Protein AF-A0A4Z2FRY9-F1 (afdb_monomer)

Structure (mmCIF, N/CA/C/O backbone):
data_AF-A0A4Z2FRY9-F1
#
_entry.id   AF-A0A4Z2FRY9-F1
#
loop_
_atom_site.group_PDB
_atom_site.id
_atom_site.type_symbol
_atom_site.label_atom_id
_atom_site.label_alt_id
_atom_site.label_comp_id
_atom_site.label_asym_id
_atom_site.label_entity_id
_atom_site.label_seq_id
_atom_site.pdbx_PDB_ins_code
_atom_site.Cartn_x
_atom_site.Cartn_y
_atom_site.Cartn_z
_atom_site.occupancy
_atom_site.B_iso_or_equiv
_atom_site.auth_seq_id
_atom_site.auth_comp_id
_atom_site.auth_asym_id
_atom_site.auth_atom_id
_atom_site.pdbx_PDB_model_num
ATOM 1 N N . MET A 1 1 ? 47.787 37.555 10.092 1.00 41.69 1 MET A N 1
ATOM 2 C CA . MET A 1 1 ? 47.805 38.230 8.777 1.00 41.69 1 MET A CA 1
ATOM 3 C C . MET A 1 1 ? 47.481 37.217 7.686 1.00 41.69 1 MET A C 1
ATOM 5 O O . MET A 1 1 ? 48.356 36.449 7.325 1.00 41.69 1 MET A O 1
ATOM 9 N N . SER A 1 2 ? 46.254 37.198 7.167 1.00 36.03 2 SER A N 1
ATOM 10 C CA . SER A 1 2 ? 45.982 36.765 5.786 1.00 36.03 2 SER A CA 1
ATOM 11 C C . SER A 1 2 ? 44.587 37.248 5.382 1.00 36.03 2 SER A C 1
ATOM 13 O O . SER A 1 2 ? 43.575 36.922 5.997 1.00 36.03 2 SER A O 1
ATOM 15 N N . SER A 1 3 ? 44.562 38.139 4.393 1.00 37.84 3 SER A N 1
ATOM 16 C CA . SER A 1 3 ? 43.363 38.789 3.872 1.00 37.84 3 SER A CA 1
ATOM 17 C C . SER A 1 3 ? 42.760 37.916 2.776 1.00 37.84 3 SER A C 1
ATOM 19 O O 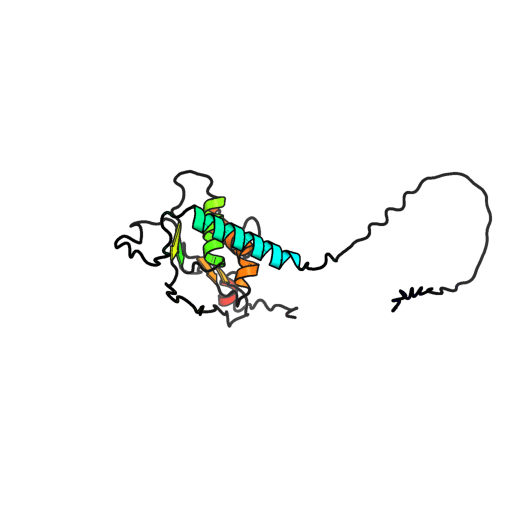. SER A 1 3 ? 43.487 37.526 1.863 1.00 37.84 3 SER A O 1
ATOM 21 N N . TRP A 1 4 ? 41.451 37.681 2.801 1.00 33.50 4 TRP A N 1
ATOM 22 C CA . TRP A 1 4 ? 40.733 37.129 1.652 1.00 33.50 4 TRP A CA 1
ATOM 23 C C . TRP A 1 4 ? 39.913 38.239 0.991 1.00 33.50 4 TRP A C 1
ATOM 25 O O . TRP A 1 4 ? 38.881 38.677 1.499 1.00 33.50 4 TRP A O 1
ATOM 35 N N . ARG A 1 5 ? 40.423 38.731 -0.144 1.00 39.09 5 ARG A N 1
ATOM 36 C CA . ARG A 1 5 ? 39.736 39.669 -1.040 1.00 39.09 5 ARG A CA 1
ATOM 37 C C . ARG A 1 5 ? 38.679 38.906 -1.841 1.00 39.09 5 ARG A C 1
ATOM 39 O O . ARG A 1 5 ? 38.996 37.927 -2.509 1.00 39.09 5 ARG A O 1
ATOM 46 N N . ARG A 1 6 ? 37.431 39.377 -1.805 1.00 35.31 6 ARG A N 1
ATOM 47 C CA . ARG A 1 6 ? 36.368 38.953 -2.728 1.00 35.31 6 ARG A CA 1
ATOM 48 C C . ARG A 1 6 ? 36.609 39.598 -4.096 1.00 35.31 6 ARG A C 1
ATOM 50 O O . ARG A 1 6 ? 36.649 40.821 -4.198 1.00 35.31 6 ARG A O 1
ATOM 57 N N . LEU A 1 7 ? 36.765 38.777 -5.132 1.00 34.50 7 LEU A N 1
ATOM 58 C CA . LEU A 1 7 ? 36.746 39.207 -6.530 1.00 34.50 7 LEU A CA 1
ATOM 59 C C . LEU A 1 7 ? 35.290 39.409 -6.966 1.00 34.50 7 LEU A C 1
ATOM 61 O O . LEU A 1 7 ? 34.498 38.470 -6.947 1.00 34.50 7 LEU A O 1
ATOM 65 N N . HIS A 1 8 ? 34.944 40.632 -7.365 1.00 32.97 8 HIS A N 1
ATOM 66 C CA . HIS A 1 8 ? 33.721 40.916 -8.110 1.00 32.97 8 HIS A CA 1
ATOM 67 C C . HIS A 1 8 ? 34.045 40.852 -9.605 1.00 32.97 8 HIS A C 1
ATOM 69 O O . HIS A 1 8 ? 34.829 41.658 -10.101 1.00 32.97 8 HIS A O 1
ATOM 75 N N . ALA A 1 9 ? 33.444 39.901 -10.319 1.00 31.22 9 ALA A N 1
ATOM 76 C CA . ALA A 1 9 ? 33.451 39.878 -11.776 1.00 31.22 9 ALA A CA 1
ATOM 77 C C . ALA A 1 9 ? 32.137 40.484 -12.284 1.00 31.22 9 ALA A C 1
ATOM 79 O O . ALA A 1 9 ? 31.062 39.925 -12.069 1.00 31.22 9 ALA A O 1
ATOM 80 N N . THR A 1 10 ? 32.223 41.633 -12.951 1.00 35.16 10 THR A N 1
ATOM 81 C CA . THR A 1 10 ? 31.089 42.261 -13.636 1.00 35.16 10 THR A CA 1
ATOM 82 C C . THR A 1 10 ? 31.176 41.912 -15.115 1.00 35.16 10 THR A C 1
ATOM 84 O O . THR A 1 10 ? 32.049 42.413 -15.821 1.00 35.16 10 THR A O 1
ATOM 87 N N . VAL A 1 11 ? 30.275 41.059 -15.602 1.00 34.31 11 VAL A N 1
ATOM 88 C CA . VAL A 1 11 ? 30.163 40.761 -17.036 1.00 34.31 11 VAL A CA 1
ATOM 89 C C . VAL A 1 11 ? 29.237 41.795 -17.674 1.00 34.31 11 VAL A C 1
ATOM 91 O O . VAL A 1 11 ? 28.036 41.817 -17.413 1.00 34.31 11 VAL A O 1
ATOM 94 N N . ARG A 1 12 ? 29.795 42.678 -18.510 1.00 32.62 12 ARG A N 1
ATOM 95 C CA . ARG A 1 12 ? 29.026 43.581 -19.380 1.00 32.62 12 ARG A CA 1
ATOM 96 C C . ARG A 1 12 ? 28.710 42.850 -20.683 1.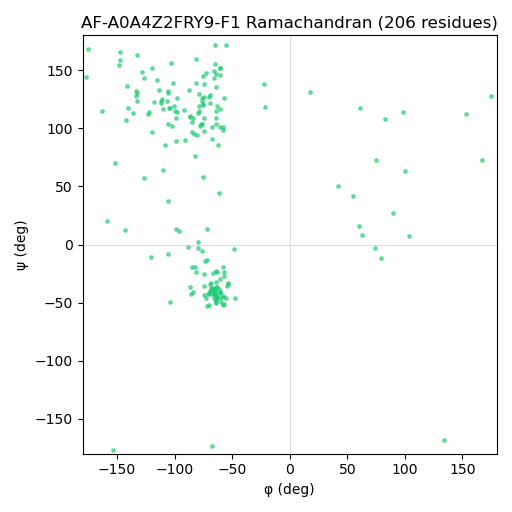00 32.62 12 ARG A C 1
ATOM 98 O O . ARG A 1 12 ? 29.600 42.632 -21.498 1.00 32.62 12 ARG A O 1
ATOM 105 N N . ALA A 1 13 ? 27.445 42.504 -20.895 1.00 35.44 13 ALA A N 1
ATOM 106 C CA . ALA A 1 13 ? 26.973 42.076 -22.205 1.00 35.44 13 ALA A CA 1
ATOM 107 C C . ALA A 1 13 ? 26.851 43.307 -23.115 1.00 35.44 13 ALA A C 1
ATOM 109 O O . ALA A 1 13 ? 25.986 44.161 -22.919 1.00 35.44 13 ALA A O 1
ATOM 110 N N . GLY A 1 14 ? 27.750 43.414 -24.094 1.00 34.44 14 GLY A N 1
ATOM 111 C CA . GLY A 1 14 ? 27.622 44.361 -25.190 1.00 34.44 14 GLY A CA 1
ATOM 112 C C . GLY A 1 14 ? 26.480 43.944 -26.112 1.00 34.44 14 GLY A C 1
ATOM 113 O O . GLY A 1 14 ? 26.446 42.818 -26.604 1.00 34.44 14 GLY A O 1
ATOM 114 N N . ARG A 1 15 ? 25.557 44.865 -26.378 1.00 32.91 15 ARG A N 1
ATOM 115 C CA . ARG A 1 15 ? 24.716 44.820 -27.570 1.00 32.91 15 ARG A CA 1
ATOM 116 C C . ARG A 1 15 ? 24.930 46.117 -28.325 1.00 32.91 15 ARG A C 1
ATOM 118 O O . ARG A 1 15 ? 24.593 47.190 -27.833 1.00 32.91 15 ARG A O 1
ATOM 125 N N . GLY A 1 16 ? 25.514 45.997 -29.513 1.00 30.78 16 GLY A N 1
ATOM 126 C CA . GLY A 1 1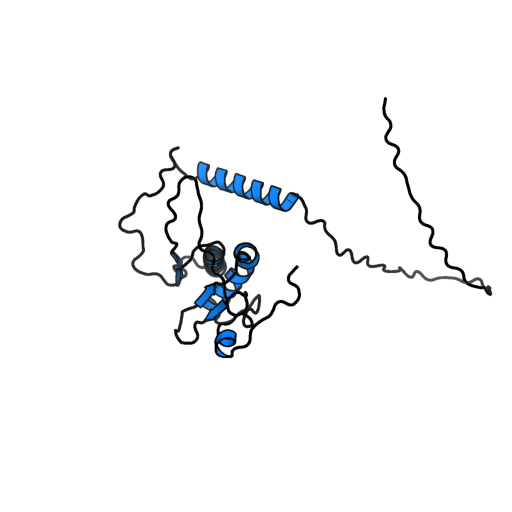6 ? 25.315 47.003 -30.538 1.00 30.78 16 GLY A CA 1
ATOM 127 C C . GLY A 1 16 ? 23.830 47.085 -30.880 1.00 30.78 16 GLY A C 1
ATOM 128 O O . GLY A 1 16 ? 23.096 46.108 -30.728 1.00 30.78 16 GLY A O 1
ATOM 129 N N . LEU A 1 17 ? 23.397 48.256 -31.326 1.00 31.88 17 LEU A N 1
ATOM 130 C CA . LEU A 1 17 ? 22.823 48.435 -32.654 1.00 31.88 17 LEU A CA 1
ATOM 131 C C . LEU A 1 17 ? 22.499 49.917 -32.865 1.00 31.88 17 LEU A C 1
ATOM 133 O O . LEU A 1 17 ? 22.147 50.652 -31.948 1.00 31.88 17 LEU A O 1
ATOM 137 N N . PHE A 1 18 ? 22.709 50.300 -34.115 1.00 29.33 18 PHE A N 1
ATOM 138 C CA . PHE A 1 18 ? 22.320 51.514 -34.810 1.00 29.33 18 PHE A CA 1
ATOM 139 C C . PHE A 1 18 ? 21.128 52.311 -34.233 1.00 29.33 18 PHE A C 1
ATOM 141 O O . PHE A 1 18 ? 20.077 51.773 -33.897 1.00 29.33 18 PHE A O 1
ATOM 148 N N . ALA A 1 19 ? 21.326 53.633 -34.233 1.00 32.03 19 ALA A N 1
ATOM 149 C CA . ALA A 1 19 ? 20.354 54.731 -34.130 1.00 32.03 19 ALA A CA 1
ATOM 150 C C . ALA A 1 19 ? 19.244 54.637 -35.228 1.00 32.03 19 ALA A C 1
ATOM 152 O O . ALA A 1 19 ? 19.460 53.871 -36.169 1.00 32.03 19 ALA A O 1
ATOM 153 N N . PRO A 1 20 ? 18.139 55.443 -35.240 1.00 39.03 20 PRO A N 1
ATOM 154 C CA . PRO A 1 20 ? 18.087 56.829 -34.744 1.00 39.03 20 PRO A CA 1
ATOM 155 C C . PRO A 1 20 ? 16.725 57.409 -34.251 1.00 39.03 20 PRO A C 1
ATOM 157 O O . PRO A 1 20 ? 15.684 56.769 -34.283 1.00 39.03 20 PRO A O 1
ATOM 160 N N . ARG A 1 21 ? 16.792 58.709 -33.895 1.00 30.45 21 ARG A N 1
ATOM 161 C CA . ARG A 1 21 ? 15.739 59.757 -33.798 1.00 30.45 21 ARG A CA 1
ATOM 162 C C . ARG A 1 21 ? 14.862 59.856 -32.529 1.00 30.45 21 ARG A C 1
ATOM 164 O O . ARG A 1 21 ? 13.915 59.116 -32.317 1.00 30.45 21 ARG A O 1
ATOM 171 N N . ARG A 1 22 ? 15.146 60.918 -31.758 1.00 30.08 22 ARG A N 1
ATOM 172 C CA . ARG A 1 22 ? 14.193 61.765 -30.998 1.00 30.08 22 ARG A CA 1
ATOM 173 C C . ARG A 1 22 ? 13.576 62.805 -31.964 1.00 30.08 22 ARG A C 1
ATOM 175 O O . ARG A 1 22 ? 14.230 63.051 -32.981 1.00 30.08 22 ARG A O 1
ATOM 182 N N . PRO A 1 23 ? 12.407 63.435 -31.702 1.00 43.44 23 PRO A N 1
ATOM 183 C CA . PRO A 1 23 ? 11.982 64.035 -30.420 1.00 43.44 23 PRO A CA 1
ATOM 184 C C . PRO A 1 23 ? 10.537 63.635 -30.019 1.00 43.44 23 PRO A C 1
ATOM 186 O O . PRO A 1 23 ? 9.842 63.003 -30.793 1.00 43.44 23 PRO A O 1
ATOM 189 N N . GLU A 1 24 ? 10.074 63.775 -28.776 1.00 31.81 24 GLU A N 1
ATOM 190 C CA . GLU A 1 24 ? 9.494 65.011 -28.230 1.00 31.81 24 GLU A CA 1
ATOM 191 C C . GLU A 1 24 ? 9.155 64.888 -26.726 1.00 31.81 24 GLU A C 1
ATOM 193 O O . GLU A 1 24 ? 9.188 63.814 -26.128 1.00 31.81 24 GLU A O 1
ATOM 198 N N . ARG A 1 25 ? 8.854 66.051 -26.135 1.00 35.91 25 ARG A N 1
ATOM 199 C CA . ARG A 1 25 ? 8.301 66.300 -24.796 1.00 35.91 25 ARG A CA 1
ATOM 200 C C . ARG A 1 25 ? 6.868 65.760 -24.679 1.00 35.91 25 ARG A C 1
ATOM 202 O O . ARG A 1 25 ? 6.114 65.870 -25.635 1.00 35.91 25 ARG A O 1
ATOM 209 N N . GLY A 1 26 ? 6.453 65.332 -23.484 1.00 29.80 26 GLY A N 1
ATOM 210 C CA . GLY A 1 26 ? 5.026 65.184 -23.164 1.00 29.80 26 GLY A CA 1
ATOM 211 C C . GLY A 1 26 ? 4.700 64.135 -22.100 1.00 29.80 26 GLY A C 1
ATOM 212 O O . GLY A 1 26 ? 4.886 62.950 -22.324 1.00 29.80 26 GLY A O 1
ATOM 213 N N . ALA A 1 27 ? 4.240 64.634 -20.954 1.00 32.19 27 ALA A N 1
ATOM 214 C CA . ALA A 1 27 ? 3.309 64.080 -19.967 1.00 32.19 27 ALA A CA 1
ATOM 215 C C . ALA A 1 27 ? 2.965 62.566 -19.919 1.00 32.19 27 ALA A C 1
ATOM 217 O O . ALA A 1 27 ? 2.469 61.979 -20.871 1.00 32.19 27 ALA A O 1
ATOM 218 N N . GLU A 1 28 ? 3.063 62.051 -18.685 1.00 37.66 28 GLU A N 1
ATOM 219 C CA . GLU A 1 28 ? 2.154 61.100 -18.019 1.00 37.66 28 GLU A CA 1
ATOM 220 C C . GLU A 1 28 ? 1.918 59.698 -18.611 1.00 37.66 28 GLU A C 1
ATOM 222 O O . GLU A 1 28 ? 1.260 59.519 -19.630 1.00 37.66 28 GLU A O 1
ATOM 227 N N . ARG A 1 29 ? 2.300 58.674 -17.831 1.00 33.47 29 ARG A N 1
ATOM 228 C CA . ARG A 1 29 ? 1.390 57.673 -17.225 1.00 33.47 29 ARG A CA 1
ATOM 229 C C . ARG A 1 29 ? 2.210 56.597 -16.517 1.00 33.47 29 ARG A C 1
ATOM 231 O O . ARG A 1 29 ? 3.114 55.998 -17.093 1.00 33.47 29 ARG A O 1
ATOM 238 N N . GLY A 1 30 ? 1.882 56.351 -15.251 1.00 44.47 30 GLY A N 1
ATOM 239 C CA . GLY A 1 30 ? 2.419 55.230 -14.490 1.00 44.47 30 GLY A CA 1
ATOM 240 C C . GLY A 1 30 ? 2.037 53.906 -15.148 1.00 44.47 30 GLY A C 1
ATOM 241 O O . GLY A 1 30 ? 0.863 53.558 -15.219 1.00 44.47 30 GLY A O 1
ATOM 242 N N . ALA A 1 31 ? 3.041 53.165 -15.604 1.00 33.56 31 ALA A N 1
ATOM 243 C CA . ALA A 1 31 ? 2.922 51.764 -15.967 1.00 33.56 31 ALA A CA 1
ATOM 244 C C . ALA A 1 31 ? 3.885 50.983 -15.069 1.00 33.56 31 ALA A C 1
ATOM 246 O O . ALA A 1 31 ? 5.092 50.933 -15.306 1.00 33.56 31 ALA A O 1
ATOM 247 N N . ALA A 1 32 ? 3.351 50.423 -13.984 1.00 38.06 32 ALA A N 1
ATOM 248 C CA . ALA A 1 32 ? 4.072 49.485 -13.140 1.00 38.06 32 ALA A CA 1
ATOM 249 C C . ALA A 1 32 ? 4.380 48.225 -13.964 1.00 38.06 32 ALA A C 1
ATOM 251 O O . ALA A 1 32 ? 3.500 47.402 -14.216 1.00 38.06 32 ALA A O 1
ATOM 252 N N . ALA A 1 33 ? 5.629 48.083 -14.403 1.00 35.16 33 ALA A N 1
ATOM 253 C CA . ALA A 1 33 ? 6.119 46.869 -15.036 1.00 35.16 33 ALA A CA 1
ATOM 254 C C . ALA A 1 33 ? 6.151 45.736 -13.997 1.00 35.16 33 ALA A C 1
ATOM 256 O O . ALA A 1 33 ? 7.058 45.648 -13.168 1.00 35.16 33 ALA A O 1
ATOM 257 N N . TRP A 1 34 ? 5.145 44.863 -14.033 1.00 35.84 34 TRP A N 1
ATOM 258 C CA . TRP A 1 34 ? 5.160 43.589 -13.321 1.00 35.84 34 TRP A CA 1
ATOM 259 C C . TRP A 1 34 ? 6.215 42.672 -13.950 1.00 35.84 34 TRP A C 1
ATOM 261 O O . TRP A 1 34 ? 5.934 41.913 -14.873 1.00 35.84 34 TRP A O 1
ATOM 271 N N . SER A 1 35 ? 7.443 42.723 -13.437 1.00 39.66 35 SER A N 1
ATOM 272 C CA . SER A 1 35 ? 8.410 41.643 -13.635 1.00 39.66 35 SER A CA 1
ATOM 273 C C . SER A 1 35 ? 8.160 40.577 -12.565 1.00 39.66 35 SER A C 1
ATOM 275 O O . SER A 1 35 ? 8.587 40.689 -11.419 1.00 39.66 35 SER A O 1
ATOM 277 N N . ARG A 1 36 ? 7.410 39.526 -12.914 1.00 39.50 36 ARG A N 1
ATOM 278 C CA . ARG A 1 36 ? 7.363 38.314 -12.089 1.00 39.50 36 ARG A CA 1
ATOM 279 C C . ARG A 1 36 ? 8.634 37.513 -12.349 1.00 39.50 36 ARG A C 1
ATOM 281 O O . ARG A 1 36 ? 8.753 36.839 -13.367 1.00 39.50 36 ARG A O 1
ATOM 288 N N . SER A 1 37 ? 9.575 37.598 -11.416 1.00 38.12 37 SER A N 1
ATOM 289 C CA . SER A 1 37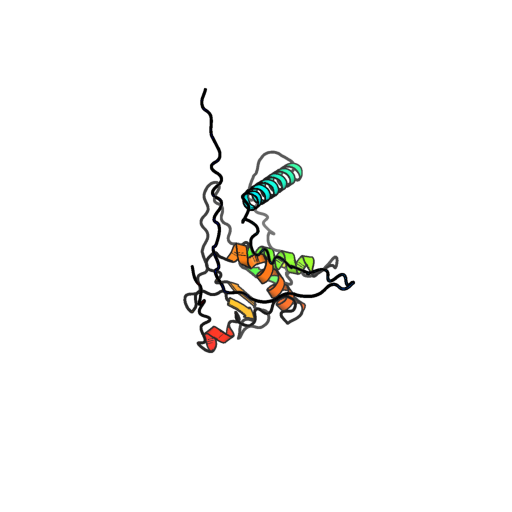 ? 10.659 36.626 -11.289 1.00 38.12 37 SER A CA 1
ATOM 290 C C . SER A 1 37 ? 10.051 35.263 -10.943 1.00 38.12 37 SER A C 1
ATOM 292 O O . SER A 1 37 ? 9.525 35.071 -9.846 1.00 38.12 37 SER A O 1
ATOM 294 N N . LEU A 1 38 ? 10.076 34.327 -11.892 1.00 34.91 38 LEU A N 1
ATOM 295 C CA . LEU A 1 38 ? 9.864 32.910 -11.613 1.00 34.91 38 LEU A CA 1
ATOM 296 C C . LEU A 1 38 ? 11.186 32.348 -11.083 1.00 34.91 38 LEU A C 1
ATOM 298 O O . LEU A 1 38 ? 12.065 31.968 -11.850 1.00 34.91 38 LEU A O 1
ATOM 302 N N . SER A 1 39 ? 11.328 32.329 -9.758 1.00 43.22 39 SER A N 1
ATOM 303 C CA . SER A 1 39 ? 12.391 31.582 -9.089 1.00 43.22 39 SER A CA 1
ATOM 304 C C . SER A 1 39 ? 11.949 30.128 -8.936 1.00 43.22 39 SER A C 1
ATOM 306 O O . SER A 1 39 ? 11.234 29.773 -8.001 1.00 43.22 39 SER A O 1
ATOM 308 N N . THR A 1 40 ? 12.345 29.274 -9.876 1.00 48.81 40 THR A N 1
ATOM 309 C CA . THR A 1 40 ? 12.343 27.820 -9.684 1.00 48.81 40 THR A CA 1
ATOM 310 C C . THR A 1 40 ? 13.705 27.428 -9.127 1.00 48.81 40 THR A C 1
ATOM 312 O O . THR A 1 40 ? 14.645 27.195 -9.883 1.00 48.81 40 THR A O 1
ATOM 315 N N . GLY A 1 41 ? 13.844 27.422 -7.803 1.00 38.19 41 GLY A N 1
ATOM 316 C CA . GLY A 1 41 ? 15.102 27.033 -7.171 1.00 38.19 41 GLY A CA 1
ATOM 317 C C . GLY A 1 41 ? 15.173 27.394 -5.698 1.00 38.19 41 GLY A C 1
ATOM 318 O O . GLY A 1 41 ? 15.897 28.305 -5.311 1.00 38.19 41 GLY A O 1
ATOM 319 N N . SER A 1 42 ? 14.438 26.674 -4.854 1.00 49.06 42 SER A N 1
ATOM 320 C CA . SER A 1 42 ? 14.818 26.578 -3.444 1.00 49.06 42 SER A CA 1
ATOM 321 C C . SER A 1 42 ? 15.961 25.562 -3.352 1.00 49.06 42 SER A C 1
ATOM 323 O O . SER A 1 42 ? 15.808 24.467 -3.897 1.00 49.06 42 SER A O 1
ATOM 325 N N . PRO A 1 43 ? 17.098 25.865 -2.701 1.00 51.06 43 PRO A N 1
ATOM 326 C CA . PRO A 1 43 ? 18.112 24.850 -2.447 1.00 51.06 43 PRO A CA 1
ATOM 327 C C . PRO A 1 43 ? 17.455 23.712 -1.663 1.00 51.06 43 PRO A C 1
ATOM 329 O O . PRO A 1 43 ? 16.849 23.979 -0.622 1.00 51.06 43 PRO A O 1
ATOM 332 N N . LEU A 1 44 ? 17.553 22.468 -2.147 1.00 55.59 44 LEU A N 1
ATOM 333 C CA . LEU A 1 44 ? 17.281 21.290 -1.324 1.00 55.59 44 LEU A CA 1
ATOM 334 C C . LEU A 1 44 ? 18.241 21.368 -0.136 1.00 55.59 44 LEU A C 1
ATOM 336 O O . LEU A 1 44 ? 19.456 21.216 -0.252 1.00 55.59 44 LEU A O 1
ATOM 340 N N . ARG A 1 45 ? 17.664 21.814 0.974 1.00 53.97 45 ARG A N 1
ATOM 341 C CA . ARG A 1 45 ? 18.341 22.378 2.133 1.00 53.97 45 ARG A CA 1
ATOM 342 C C . ARG A 1 45 ? 18.833 21.205 2.978 1.00 53.97 45 ARG A C 1
ATOM 344 O O . ARG A 1 45 ? 18.062 20.283 3.243 1.00 53.97 45 ARG A O 1
ATOM 351 N N . ASN A 1 46 ? 20.053 21.310 3.509 1.00 56.88 46 ASN A N 1
ATOM 352 C CA . ASN A 1 46 ? 20.578 20.507 4.632 1.00 56.88 46 ASN A CA 1
ATOM 353 C C . ASN A 1 46 ? 19.631 20.435 5.852 1.00 56.88 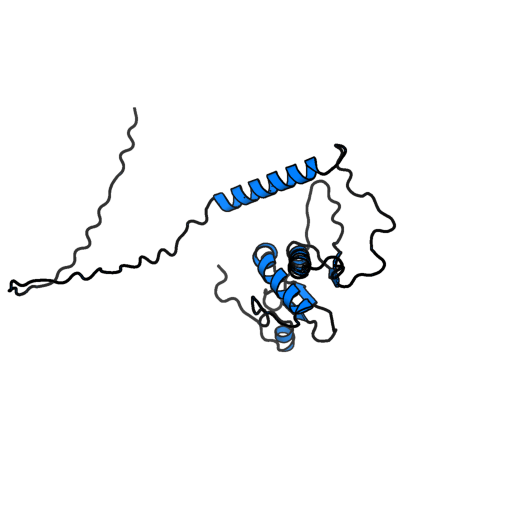46 ASN A C 1
ATOM 355 O O . ASN A 1 46 ? 19.923 19.755 6.831 1.00 56.88 46 ASN A O 1
ATOM 359 N N . ASP A 1 47 ? 18.511 21.147 5.812 1.00 67.19 47 ASP A N 1
ATOM 360 C CA . ASP A 1 47 ? 17.510 21.208 6.854 1.00 67.19 47 ASP A CA 1
ATOM 361 C C . ASP A 1 47 ? 16.496 20.073 6.780 1.00 67.19 47 ASP A C 1
ATOM 363 O O . ASP A 1 47 ? 15.897 19.789 7.801 1.00 67.19 47 ASP A O 1
ATOM 367 N N . PHE A 1 48 ? 16.324 19.387 5.642 1.00 70.56 48 PHE A N 1
ATOM 368 C CA . PHE A 1 48 ? 15.425 18.227 5.594 1.00 70.56 48 PHE A CA 1
ATOM 369 C C . PHE A 1 48 ? 15.928 17.100 6.501 1.00 70.56 48 PHE A C 1
ATOM 371 O O . PHE A 1 48 ? 15.187 16.603 7.342 1.00 70.56 48 PHE A O 1
ATOM 378 N N . PHE A 1 49 ? 17.208 16.737 6.376 1.00 70.75 49 PHE A N 1
ATOM 379 C CA . PHE A 1 49 ? 17.807 15.703 7.219 1.00 70.75 49 PHE A CA 1
ATOM 380 C C . PHE A 1 49 ? 17.893 16.141 8.681 1.00 70.75 49 PHE A C 1
ATOM 382 O O . PHE A 1 49 ? 17.582 15.346 9.556 1.00 70.75 49 PHE A O 1
ATOM 389 N N . LYS A 1 50 ? 18.208 17.413 8.957 1.00 71.25 50 LYS A N 1
ATOM 390 C CA . LYS A 1 50 ? 18.197 17.948 10.328 1.00 71.25 50 LYS A CA 1
ATOM 391 C C . LYS A 1 50 ? 16.801 17.971 10.941 1.00 71.25 50 LYS A C 1
ATOM 393 O O . LYS A 1 50 ? 16.658 17.688 12.126 1.00 71.25 50 LYS A O 1
ATOM 398 N N . ASP A 1 51 ? 15.779 18.317 10.166 1.00 75.31 51 ASP A N 1
ATOM 399 C CA . ASP A 1 51 ? 14.390 18.308 10.624 1.00 75.31 51 ASP A CA 1
ATOM 400 C C . ASP A 1 51 ? 13.922 16.872 10.862 1.00 75.31 51 ASP A C 1
ATOM 402 O O . ASP A 1 51 ? 13.363 16.581 11.913 1.00 75.31 51 ASP A O 1
ATOM 406 N N . LEU A 1 52 ? 14.263 15.937 9.971 1.00 69.19 52 LEU A N 1
ATOM 407 C CA . LEU A 1 52 ? 14.006 14.511 10.165 1.00 69.19 52 LEU A CA 1
ATOM 408 C C . LEU A 1 52 ? 14.712 13.970 11.417 1.00 69.19 52 LEU A C 1
ATOM 410 O O . LEU A 1 52 ? 14.091 13.283 12.222 1.00 69.19 52 LEU A O 1
ATOM 414 N N . GLU A 1 53 ? 15.985 14.308 11.625 1.00 75.12 53 GLU A N 1
ATOM 415 C CA . GLU A 1 53 ? 16.740 13.958 12.833 1.00 75.12 53 GLU A CA 1
ATOM 416 C C . GLU A 1 53 ? 16.099 14.556 14.087 1.00 75.12 53 GLU A C 1
ATOM 418 O O . GLU A 1 53 ? 15.971 13.874 15.103 1.00 75.12 53 GLU A O 1
ATOM 423 N N . THR A 1 54 ? 15.630 15.802 14.008 1.00 80.31 54 THR A N 1
ATOM 424 C CA . THR A 1 54 ? 14.935 16.485 15.106 1.00 80.31 54 THR A CA 1
ATOM 425 C C . THR A 1 54 ? 13.594 15.813 15.407 1.00 80.31 54 THR A C 1
ATOM 427 O O . THR A 1 54 ? 13.269 15.579 16.572 1.00 80.31 54 THR A O 1
ATOM 430 N N . GLN A 1 55 ? 12.833 15.436 14.378 1.00 74.12 55 GLN A N 1
ATOM 431 C CA . GLN A 1 55 ? 11.571 14.706 14.498 1.00 74.12 55 GLN A CA 1
ATOM 432 C C . GLN A 1 55 ? 11.787 13.302 15.076 1.00 74.12 55 GLN A C 1
ATOM 434 O O . GLN A 1 55 ? 11.048 12.891 15.972 1.00 74.12 55 GLN A O 1
ATOM 439 N N . LEU A 1 56 ? 12.828 12.590 14.636 1.00 70.44 56 LEU A N 1
ATOM 440 C CA . LEU A 1 56 ? 13.218 11.285 15.175 1.00 70.44 56 LEU A CA 1
ATOM 441 C C . LEU A 1 56 ? 13.675 11.393 16.635 1.00 70.44 56 LEU A C 1
ATOM 443 O O . LEU A 1 56 ? 13.290 10.565 17.460 1.00 70.44 56 LEU A O 1
ATOM 447 N N . ALA A 1 57 ? 14.445 12.425 16.988 1.00 74.31 57 ALA A N 1
ATOM 448 C CA . ALA A 1 57 ? 14.865 12.686 18.363 1.00 74.31 57 ALA A CA 1
ATOM 449 C C . ALA A 1 57 ? 13.669 13.015 19.271 1.00 74.31 57 ALA A C 1
ATOM 451 O O . ALA A 1 57 ? 13.554 12.477 20.373 1.00 74.31 57 ALA A O 1
ATOM 452 N N . ALA A 1 58 ? 12.737 13.842 18.793 1.00 74.62 58 ALA A N 1
ATOM 453 C CA . ALA A 1 58 ? 11.508 14.165 19.510 1.00 74.62 58 ALA A CA 1
ATOM 454 C C . ALA A 1 58 ? 10.600 12.936 19.681 1.00 74.62 58 ALA A C 1
ATOM 456 O O . ALA A 1 58 ? 9.998 12.761 20.741 1.00 74.62 58 ALA A O 1
ATOM 457 N N . MET A 1 59 ? 10.526 12.063 18.671 1.00 71.88 59 MET A N 1
ATOM 458 C CA . MET A 1 59 ? 9.791 10.800 18.745 1.00 71.88 59 MET A CA 1
ATOM 459 C C . MET A 1 59 ? 10.424 9.848 19.765 1.00 71.88 59 MET A C 1
ATOM 461 O O . MET A 1 59 ? 9.705 9.314 20.604 1.00 71.88 59 MET A O 1
ATOM 465 N N . ARG A 1 60 ? 11.757 9.693 19.755 1.00 66.88 60 ARG A N 1
ATOM 466 C CA . ARG A 1 60 ? 12.497 8.888 20.746 1.00 66.88 60 ARG A CA 1
ATOM 467 C C . ARG A 1 60 ? 12.252 9.372 22.171 1.00 66.88 60 ARG A C 1
ATOM 469 O O . ARG A 1 60 ? 11.981 8.554 23.040 1.00 66.88 60 ARG A O 1
ATOM 476 N N . LYS A 1 61 ? 12.287 10.689 22.391 1.00 73.94 61 LYS A N 1
ATOM 477 C CA . LYS A 1 61 ? 12.002 11.296 23.696 1.00 73.94 61 LYS A CA 1
ATOM 478 C C . LYS A 1 61 ? 10.555 11.055 24.138 1.00 73.94 61 LYS A C 1
ATOM 480 O O . LYS A 1 61 ? 10.309 10.640 25.260 1.00 73.94 61 LYS A O 1
ATOM 485 N N . LYS A 1 62 ? 9.580 11.238 23.244 1.00 67.69 62 LYS A N 1
ATOM 486 C CA . LYS A 1 62 ? 8.175 10.924 23.557 1.00 67.69 62 LYS A CA 1
ATOM 487 C C . LYS A 1 62 ? 7.962 9.439 23.850 1.00 67.69 62 LYS A C 1
ATOM 489 O O . LYS A 1 62 ? 7.163 9.112 24.717 1.00 67.69 62 LYS A O 1
ATOM 494 N N . ALA A 1 63 ? 8.667 8.557 23.145 1.00 59.78 63 ALA A N 1
ATOM 495 C CA . ALA A 1 63 ? 8.611 7.122 23.385 1.00 59.78 63 ALA A CA 1
ATOM 496 C C . ALA A 1 63 ? 9.243 6.739 24.733 1.00 59.78 63 ALA A C 1
ATOM 498 O O . ALA A 1 63 ? 8.697 5.881 25.417 1.00 59.78 63 ALA A O 1
ATOM 499 N N . SER A 1 64 ? 10.339 7.393 25.146 1.00 60.91 64 SER A N 1
ATOM 500 C CA . SER A 1 64 ? 10.936 7.170 26.470 1.00 60.91 64 SER A CA 1
ATOM 501 C C . SER A 1 64 ? 10.063 7.699 27.602 1.00 60.91 64 SER A C 1
ATOM 503 O O . SER A 1 64 ? 9.936 7.042 28.627 1.00 60.91 64 SER A O 1
ATOM 505 N N . ASP A 1 65 ? 9.439 8.862 27.411 1.00 61.94 65 ASP A N 1
ATOM 506 C CA . ASP A 1 65 ? 8.624 9.517 28.440 1.00 61.94 65 ASP A CA 1
ATOM 507 C C . ASP A 1 65 ? 7.265 8.816 28.638 1.00 61.94 65 ASP A C 1
ATOM 509 O O . ASP A 1 65 ? 6.665 8.907 29.708 1.00 61.94 65 ASP A O 1
ATOM 513 N N . ALA A 1 66 ? 6.767 8.110 27.616 1.00 57.56 66 ALA A N 1
ATOM 514 C CA . ALA A 1 66 ? 5.478 7.418 27.644 1.00 57.56 66 ALA A CA 1
ATOM 515 C C . ALA A 1 66 ? 5.536 5.973 28.182 1.00 57.56 66 ALA A C 1
ATOM 517 O O . ALA A 1 66 ? 4.488 5.330 28.270 1.00 57.56 66 ALA A O 1
ATOM 518 N N . LEU A 1 67 ? 6.716 5.444 28.533 1.00 50.59 67 LEU A N 1
ATOM 519 C CA . LEU A 1 67 ? 6.884 4.053 28.971 1.00 50.59 67 LEU A CA 1
ATOM 520 C C . LEU A 1 67 ? 7.418 3.972 30.415 1.00 50.59 67 LEU A C 1
ATOM 522 O O . LEU A 1 67 ? 8.491 4.505 30.700 1.00 50.59 67 LEU A O 1
ATOM 526 N N . PRO A 1 68 ? 6.717 3.298 31.347 1.00 39.12 68 PRO A N 1
ATOM 527 C CA . PRO A 1 68 ? 7.226 3.092 32.696 1.00 39.12 68 PRO A CA 1
ATOM 528 C C . PRO A 1 68 ? 8.307 1.997 32.701 1.00 39.12 68 PRO A C 1
ATOM 530 O O . PRO A 1 68 ? 8.037 0.860 32.328 1.00 39.12 68 PRO A O 1
ATOM 533 N N . GLY A 1 69 ? 9.506 2.326 33.192 1.00 42.88 69 GLY A N 1
ATOM 534 C CA . GLY A 1 69 ? 10.567 1.356 33.503 1.00 42.88 69 GLY A CA 1
ATOM 535 C C . GLY A 1 69 ? 11.632 1.208 32.411 1.00 42.88 69 GLY A C 1
ATOM 536 O O . GLY A 1 69 ? 11.375 0.733 31.311 1.00 42.88 69 GLY A O 1
ATOM 537 N N . GLY A 1 70 ? 12.859 1.621 32.738 1.00 48.62 70 GLY A N 1
ATOM 538 C CA . GLY A 1 70 ? 14.022 1.705 31.848 1.00 48.62 70 GLY A CA 1
ATOM 539 C C . GLY A 1 70 ? 14.700 0.376 31.506 1.00 48.62 7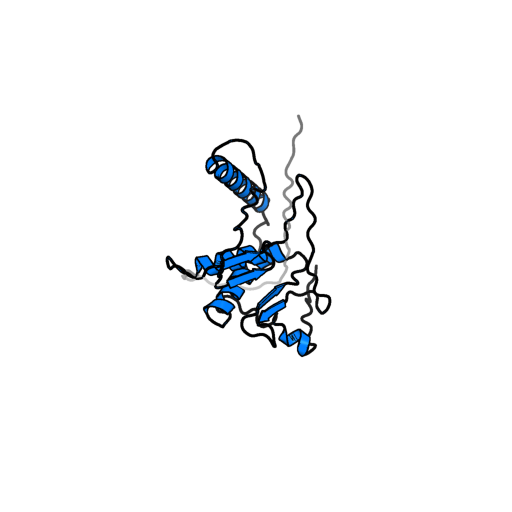0 GLY A C 1
ATOM 540 O O . GLY A 1 70 ? 15.902 0.229 31.709 1.00 48.62 70 GLY A O 1
ATOM 541 N N . SER A 1 71 ? 13.962 -0.562 30.924 1.00 43.88 71 SER A N 1
ATOM 542 C CA . SER A 1 71 ? 14.535 -1.670 30.161 1.00 43.88 71 SER A CA 1
ATOM 543 C C . SER A 1 71 ? 13.640 -1.944 28.959 1.00 43.88 71 SER A C 1
ATOM 545 O O . SER A 1 71 ? 12.533 -2.465 29.075 1.00 43.88 71 SER A O 1
ATOM 547 N N . TRP A 1 72 ? 14.111 -1.566 27.772 1.00 44.41 72 TRP A N 1
ATOM 548 C CA . TRP A 1 72 ? 13.491 -2.002 26.528 1.00 44.41 72 TRP A CA 1
ATOM 549 C C . TRP A 1 72 ? 13.569 -3.533 26.480 1.00 44.41 72 TRP A C 1
ATOM 551 O O . TRP A 1 72 ? 14.628 -4.101 26.228 1.00 44.41 72 TRP A O 1
ATOM 561 N N . THR A 1 73 ? 12.461 -4.193 26.803 1.00 40.09 73 THR A N 1
ATOM 562 C CA . THR A 1 73 ? 12.239 -5.619 26.567 1.00 40.09 73 THR A CA 1
ATOM 563 C C . THR A 1 73 ? 11.334 -5.708 25.346 1.00 40.09 73 THR A C 1
ATOM 565 O O . THR A 1 73 ? 10.140 -5.423 25.448 1.00 40.09 73 THR A O 1
ATOM 568 N N . PRO A 1 74 ? 11.866 -6.023 24.156 1.00 46.78 74 PRO A N 1
ATOM 569 C CA . PRO A 1 74 ? 11.013 -6.308 23.018 1.00 46.78 74 PRO A CA 1
ATOM 570 C C . PRO A 1 74 ? 10.440 -7.697 23.246 1.00 46.78 74 PRO A C 1
ATOM 572 O O . PRO A 1 74 ? 11.144 -8.577 23.735 1.00 46.78 74 PRO A O 1
ATOM 575 N N . LEU A 1 75 ? 9.199 -7.896 22.816 1.00 48.19 75 LEU A N 1
ATOM 576 C CA . LEU A 1 75 ? 8.488 -9.172 22.882 1.00 48.19 75 LEU A CA 1
ATOM 577 C C . LEU A 1 75 ? 8.002 -9.515 24.294 1.00 48.19 75 LEU A C 1
ATOM 579 O O . LEU A 1 75 ? 8.447 -10.459 24.940 1.00 48.19 75 LEU A O 1
ATOM 583 N N . GLN A 1 76 ? 6.972 -8.799 24.738 1.00 45.94 76 GLN A N 1
ATOM 584 C CA . GLN A 1 76 ? 5.930 -9.521 25.453 1.00 45.94 76 GLN A CA 1
ATOM 585 C C . GLN A 1 76 ? 5.155 -10.286 24.373 1.00 45.94 76 GLN A C 1
ATOM 587 O O . GLN A 1 76 ? 4.339 -9.690 23.668 1.00 45.94 76 GLN A O 1
ATOM 592 N N . GLU A 1 77 ? 5.460 -11.573 24.179 1.00 50.38 77 GLU A N 1
ATOM 593 C CA . GLU A 1 77 ? 4.569 -12.469 23.439 1.00 50.38 77 GLU A CA 1
ATOM 594 C C . GLU A 1 77 ? 3.225 -12.443 24.168 1.00 50.38 77 GLU A C 1
ATOM 596 O O . GLU A 1 77 ? 3.050 -13.053 25.223 1.00 50.38 77 GLU A O 1
ATOM 601 N N . LYS A 1 78 ? 2.284 -11.641 23.668 1.00 49.84 78 LYS A N 1
ATOM 602 C CA . LYS A 1 78 ? 0.899 -11.725 24.112 1.00 49.84 78 LYS A CA 1
ATOM 603 C C . LYS A 1 78 ? 0.296 -12.925 23.385 1.00 49.84 78 LYS A C 1
ATOM 605 O O . LYS A 1 78 ? 0.182 -12.850 22.163 1.00 49.84 78 LYS A O 1
ATOM 610 N N . PRO A 1 79 ? -0.110 -13.997 24.087 1.00 53.00 79 PRO A N 1
ATOM 611 C CA . PRO A 1 79 ? -0.708 -15.166 23.441 1.00 53.00 79 PRO A CA 1
ATOM 612 C C . PRO A 1 79 ? -1.975 -14.823 22.628 1.00 53.00 79 PRO A C 1
ATOM 614 O O . PRO A 1 79 ? -2.298 -15.539 21.686 1.00 53.00 79 PRO A O 1
ATOM 617 N N . ASP A 1 80 ? -2.602 -13.668 22.895 1.00 60.16 80 ASP A N 1
ATOM 618 C CA . ASP A 1 80 ? -3.817 -13.172 22.227 1.00 60.16 80 ASP A CA 1
ATOM 619 C C . ASP A 1 80 ? -3.537 -12.014 21.232 1.00 60.16 80 ASP A C 1
ATOM 621 O O . ASP A 1 80 ? -4.276 -11.030 21.160 1.00 60.16 80 ASP A O 1
ATOM 625 N N . LEU A 1 81 ? -2.412 -12.070 20.508 1.00 62.41 81 LEU A N 1
ATOM 626 C CA . LEU A 1 81 ? -1.833 -10.951 19.736 1.00 62.41 81 LEU A CA 1
ATOM 627 C C . LEU A 1 81 ? -2.723 -10.386 18.612 1.00 62.41 81 LEU A C 1
ATOM 629 O O . LEU A 1 81 ? -2.619 -9.199 18.293 1.00 62.41 81 LEU A O 1
ATOM 633 N N . ALA A 1 82 ? -3.589 -11.207 18.014 1.00 64.38 82 ALA A N 1
ATOM 634 C CA . ALA A 1 82 ? -4.480 -10.786 16.939 1.00 64.38 82 ALA A CA 1
ATOM 635 C C . ALA A 1 82 ? -5.941 -10.785 17.423 1.00 64.38 82 ALA A C 1
ATOM 637 O O . ALA A 1 82 ? -6.420 -11.816 17.894 1.00 64.38 82 ALA A O 1
ATOM 638 N N . PRO A 1 83 ? -6.682 -9.667 17.305 1.00 73.56 83 PRO A N 1
ATOM 639 C CA . PRO A 1 83 ? -8.108 -9.663 17.608 1.00 73.56 83 PRO A CA 1
ATOM 640 C C . PRO A 1 83 ? -8.848 -10.638 16.681 1.00 73.56 83 PRO A C 1
ATOM 642 O O . PRO A 1 83 ? -8.524 -10.745 15.500 1.00 73.56 83 PRO A O 1
ATOM 645 N N . GLU A 1 84 ? -9.895 -11.291 17.191 1.00 78.31 84 GLU A N 1
ATOM 646 C CA . GLU A 1 84 ? -10.683 -12.278 16.431 1.00 78.31 84 GLU A CA 1
ATOM 647 C C . GLU A 1 84 ? -11.282 -11.728 15.125 1.00 78.31 84 GLU A C 1
ATOM 649 O O . GLU A 1 84 ? -11.622 -12.492 14.222 1.00 78.31 84 GLU A O 1
ATOM 654 N N . ARG A 1 85 ? -11.469 -10.404 15.027 1.00 82.25 85 ARG A N 1
ATOM 655 C CA . ARG A 1 85 ? -12.059 -9.740 13.860 1.00 82.25 85 ARG A CA 1
ATOM 656 C C . ARG A 1 85 ? -11.366 -8.420 13.547 1.00 82.25 85 ARG A C 1
ATOM 658 O O . ARG A 1 85 ? -11.162 -7.588 14.436 1.00 82.25 85 ARG A O 1
ATOM 665 N N . ALA A 1 86 ? -11.116 -8.214 12.260 1.00 88.50 86 ALA A N 1
ATOM 666 C CA . ALA A 1 86 ? -10.655 -6.968 11.665 1.00 88.50 86 ALA A CA 1
ATOM 667 C C . ALA A 1 86 ? -11.572 -6.597 10.501 1.00 88.50 86 ALA A C 1
ATOM 669 O O . ALA A 1 86 ? -12.075 -7.485 9.814 1.00 88.50 86 ALA A O 1
ATOM 670 N N . ASP A 1 87 ? -11.740 -5.302 10.263 1.00 90.75 87 ASP A N 1
ATOM 671 C CA . ASP A 1 87 ? -12.462 -4.807 9.090 1.00 90.75 87 ASP A CA 1
ATOM 672 C C . ASP A 1 87 ? -11.506 -4.676 7.896 1.00 90.75 87 ASP A C 1
ATOM 674 O O . ASP A 1 87 ? -11.868 -4.972 6.760 1.00 90.75 87 ASP A O 1
ATOM 678 N N . ILE A 1 88 ? -10.255 -4.275 8.160 1.00 92.50 88 ILE A N 1
ATOM 679 C CA . ILE A 1 88 ? -9.182 -4.190 7.166 1.00 92.50 88 ILE A CA 1
ATOM 680 C C . ILE A 1 88 ? -7.919 -4.838 7.725 1.00 92.50 88 ILE A C 1
ATOM 682 O O . ILE A 1 88 ? -7.454 -4.496 8.814 1.00 92.50 88 ILE A O 1
ATOM 686 N N . VAL A 1 89 ? -7.318 -5.721 6.929 1.00 93.94 89 VAL A N 1
ATOM 687 C CA . VAL A 1 89 ? -5.995 -6.292 7.192 1.00 93.94 89 VAL A CA 1
ATOM 688 C C . VAL A 1 89 ? -5.019 -5.772 6.144 1.00 93.94 89 VAL A C 1
ATOM 690 O O . VAL A 1 89 ? -5.234 -5.929 4.945 1.00 93.94 89 VAL A O 1
ATOM 693 N N . ILE A 1 90 ? -3.938 -5.151 6.604 1.00 93.38 90 ILE A N 1
ATOM 694 C CA . ILE A 1 90 ? -2.821 -4.687 5.787 1.00 93.38 90 ILE A CA 1
ATOM 695 C C . ILE A 1 90 ? -1.676 -5.668 5.999 1.00 93.38 90 ILE A C 1
ATOM 697 O O . ILE A 1 90 ? -1.173 -5.793 7.110 1.00 93.38 90 ILE A O 1
ATOM 701 N N . VAL A 1 91 ? -1.253 -6.348 4.939 1.00 91.12 91 VAL A N 1
ATOM 702 C CA . VAL A 1 91 ? -0.095 -7.248 4.970 1.00 91.12 91 VAL A CA 1
ATOM 703 C C . VAL A 1 91 ? 1.101 -6.498 4.389 1.00 91.12 91 VAL A C 1
ATOM 705 O O . VAL A 1 91 ? 1.072 -6.123 3.220 1.00 91.12 91 VAL A O 1
ATOM 708 N N . GLY A 1 92 ? 2.123 -6.245 5.211 1.00 85.38 92 GLY A N 1
ATOM 709 C CA . GLY A 1 92 ? 3.272 -5.405 4.855 1.00 85.38 92 GLY A CA 1
ATOM 710 C C . GLY A 1 92 ? 3.198 -3.970 5.410 1.00 85.38 92 GLY A C 1
ATOM 711 O O . GLY A 1 92 ? 3.136 -3.000 4.657 1.00 85.38 92 GLY A O 1
ATOM 712 N N . GLY A 1 93 ? 3.206 -3.808 6.732 1.00 75.75 93 GLY A N 1
ATOM 713 C CA . GLY A 1 93 ? 3.576 -2.579 7.473 1.00 75.75 93 GLY A CA 1
ATOM 714 C C . GLY A 1 93 ? 5.005 -2.018 7.333 1.00 75.75 93 GLY A C 1
ATOM 715 O O . GLY A 1 93 ? 5.589 -1.553 8.313 1.00 75.75 93 GLY A O 1
ATOM 716 N N . GLY A 1 94 ? 5.544 -1.956 6.119 1.00 84.19 94 GLY A N 1
ATOM 717 C CA . GLY A 1 94 ? 6.601 -1.017 5.787 1.00 84.19 94 GLY A CA 1
ATOM 718 C C . GLY A 1 94 ? 6.045 0.407 5.831 1.00 84.19 94 GLY A C 1
ATOM 719 O O . GLY A 1 94 ? 4.880 0.652 6.160 1.00 84.19 94 GLY A O 1
ATOM 720 N N . VAL A 1 95 ? 6.854 1.381 5.422 1.00 89.19 95 VAL A N 1
ATOM 721 C CA . VAL A 1 95 ? 6.426 2.791 5.363 1.00 89.19 95 VAL A CA 1
ATOM 722 C C . VAL A 1 95 ? 5.135 2.992 4.546 1.00 89.19 95 VAL A C 1
ATOM 724 O O . VAL A 1 95 ? 4.301 3.824 4.897 1.00 89.19 95 VAL A O 1
ATOM 727 N N . VAL A 1 96 ? 4.918 2.182 3.503 1.00 92.19 96 VAL A N 1
ATOM 728 C CA . VAL A 1 96 ? 3.686 2.201 2.700 1.00 92.19 96 VAL A CA 1
ATOM 729 C C . VAL A 1 96 ? 2.489 1.667 3.489 1.00 92.19 96 VAL A C 1
ATOM 731 O O . VAL A 1 96 ? 1.481 2.367 3.577 1.00 92.19 96 VAL A O 1
ATOM 734 N N . GLY A 1 97 ? 2.586 0.479 4.096 1.00 91.62 97 GLY A N 1
ATOM 735 C CA . GLY A 1 97 ? 1.484 -0.113 4.863 1.00 91.62 97 GLY A CA 1
ATOM 736 C C . GLY A 1 97 ? 1.060 0.751 6.051 1.00 91.62 97 GLY A C 1
ATOM 737 O O . GLY A 1 97 ? -0.132 0.998 6.243 1.00 91.62 97 GLY A O 1
ATOM 738 N N . TRP A 1 98 ? 2.024 1.319 6.784 1.00 92.81 98 TRP A N 1
ATOM 739 C CA . TRP A 1 98 ? 1.737 2.292 7.845 1.00 92.81 98 TRP A CA 1
ATOM 740 C C . TRP A 1 98 ? 1.098 3.573 7.320 1.00 92.81 98 TRP A C 1
ATOM 742 O O . TRP A 1 98 ? 0.216 4.125 7.977 1.00 92.81 98 TRP A O 1
ATOM 752 N N . SER A 1 99 ? 1.496 4.046 6.137 1.00 94.50 99 SER A N 1
ATOM 753 C CA . SER A 1 99 ? 0.864 5.217 5.533 1.00 94.50 99 SER A CA 1
ATOM 754 C C . SER A 1 99 ? -0.599 4.956 5.162 1.00 94.50 99 SER A C 1
ATOM 756 O O . SER A 1 99 ? -1.451 5.804 5.424 1.00 94.50 99 SER A O 1
ATOM 758 N N . VAL A 1 100 ? -0.921 3.774 4.620 1.00 94.81 100 VAL A N 1
ATOM 759 C CA . VAL A 1 100 ? -2.314 3.366 4.362 1.00 94.81 100 VAL A CA 1
ATOM 760 C C . VAL A 1 100 ? -3.107 3.346 5.670 1.00 94.81 100 VAL A C 1
ATOM 762 O O . VAL A 1 100 ? -4.165 3.969 5.750 1.00 94.81 100 VAL A O 1
ATOM 765 N N . ALA A 1 101 ? -2.577 2.700 6.714 1.00 93.50 101 ALA A N 1
ATOM 766 C CA . ALA A 1 101 ? -3.226 2.629 8.024 1.00 93.50 101 ALA A CA 1
ATOM 767 C C . ALA A 1 101 ? -3.488 4.023 8.615 1.00 93.50 101 ALA A C 1
ATOM 769 O O . ALA A 1 101 ? -4.593 4.310 9.081 1.00 93.50 101 ALA A O 1
ATOM 770 N N . TYR A 1 102 ? -2.492 4.909 8.537 1.00 93.19 102 TYR A N 1
ATOM 771 C CA . TYR A 1 102 ? -2.611 6.298 8.966 1.00 93.19 102 TYR A CA 1
ATOM 772 C C . TYR A 1 102 ? -3.755 7.010 8.242 1.00 93.19 102 TYR A C 1
ATOM 774 O O . TYR A 1 102 ? -4.614 7.601 8.892 1.00 93.19 102 TYR A O 1
ATOM 782 N N . TRP A 1 103 ? -3.805 6.936 6.909 1.00 93.25 103 TRP A N 1
ATOM 783 C CA . TRP A 1 103 ? -4.829 7.633 6.132 1.00 93.25 103 TRP A CA 1
ATOM 784 C C . TRP A 1 103 ? -6.227 7.050 6.312 1.00 93.25 103 TRP A C 1
ATOM 786 O O . TRP A 1 103 ? -7.184 7.826 6.346 1.00 93.25 103 TRP A O 1
ATOM 796 N N . LEU A 1 104 ? -6.348 5.732 6.495 1.00 92.19 104 LEU A N 1
ATOM 797 C CA . LEU A 1 104 ? -7.609 5.088 6.863 1.00 92.19 104 LEU A CA 1
ATOM 798 C C . LEU A 1 104 ? -8.140 5.676 8.174 1.00 92.19 104 LEU A C 1
ATOM 800 O O . LEU A 1 104 ? -9.254 6.193 8.201 1.00 92.19 104 LEU A O 1
ATOM 804 N N . LYS A 1 105 ? -7.320 5.713 9.234 1.00 90.31 105 LYS A N 1
ATOM 805 C CA . LYS A 1 105 ? -7.736 6.288 10.526 1.00 90.31 105 LYS A CA 1
ATOM 806 C C . LYS A 1 105 ? -7.928 7.806 10.481 1.00 90.31 105 LYS A C 1
ATOM 808 O O . LYS A 1 105 ? -8.799 8.325 11.167 1.00 90.31 105 LYS A O 1
ATOM 813 N N . GLN A 1 106 ? -7.143 8.527 9.682 1.00 88.44 106 GLN A N 1
ATOM 814 C CA . GLN A 1 106 ? -7.246 9.982 9.544 1.00 88.44 106 GLN A CA 1
ATOM 815 C C . GLN A 1 106 ? -8.541 10.407 8.835 1.00 88.44 106 GLN A C 1
ATOM 817 O O . GLN A 1 106 ? -9.140 11.423 9.199 1.00 88.44 106 GLN A O 1
ATOM 822 N N . LYS A 1 107 ? -8.957 9.666 7.800 1.00 84.31 107 LYS A N 1
ATOM 823 C CA . LYS A 1 107 ? -10.216 9.906 7.076 1.00 84.31 107 LYS A CA 1
ATOM 824 C C . LYS A 1 107 ? -11.422 9.461 7.888 1.00 84.31 107 LYS A C 1
ATOM 826 O O . LYS A 1 107 ? -12.456 10.127 7.889 1.00 84.31 107 LYS A O 1
ATOM 831 N N . GLU A 1 108 ? -11.259 8.385 8.635 1.00 75.12 108 GLU A N 1
ATOM 832 C CA . GLU A 1 108 ? -12.274 7.839 9.506 1.00 75.12 108 GLU A CA 1
ATOM 833 C C . GLU A 1 108 ? -12.324 8.564 10.861 1.00 75.12 108 GLU A C 1
ATOM 835 O O . GLU A 1 108 ? -11.860 8.092 11.897 1.00 75.12 108 GLU A O 1
ATOM 840 N N . ARG A 1 109 ? -12.910 9.762 10.864 1.00 64.75 109 ARG A N 1
ATOM 841 C CA . ARG A 1 109 ? -13.001 10.649 12.039 1.00 64.75 109 ARG A CA 1
ATOM 842 C C . ARG A 1 109 ? -13.985 10.199 13.140 1.00 64.75 109 ARG A C 1
ATOM 844 O O . ARG A 1 109 ? -14.299 10.996 14.022 1.00 64.75 109 ARG A O 1
ATOM 851 N N . VAL A 1 110 ? -14.480 8.958 13.125 1.00 61.47 110 VAL A N 1
ATOM 852 C CA . VAL A 1 110 ? -15.519 8.471 14.057 1.00 61.47 110 VAL A CA 1
ATOM 853 C C . VAL A 1 110 ? -14.926 7.538 15.122 1.00 61.47 110 VAL A C 1
ATOM 855 O O . VAL A 1 110 ? -14.219 6.577 14.814 1.00 61.47 110 VAL A O 1
ATOM 858 N N . ARG A 1 111 ? -15.243 7.791 16.402 1.00 50.72 111 ARG A N 1
ATOM 859 C CA . ARG A 1 111 ? -14.945 6.866 17.513 1.00 50.72 111 ARG A CA 1
ATOM 860 C C . ARG A 1 111 ? -15.737 5.567 17.310 1.00 50.72 111 ARG A C 1
ATOM 862 O O . ARG A 1 111 ? -16.960 5.595 17.368 1.00 50.72 111 ARG A O 1
ATOM 869 N N . GLY A 1 112 ? -15.032 4.456 17.087 1.00 61.72 112 GLY A N 1
ATOM 870 C CA . GLY A 1 112 ? -15.620 3.145 16.768 1.00 61.72 112 GLY A CA 1
ATOM 871 C C . GLY A 1 112 ? -15.526 2.733 15.293 1.00 61.72 112 GLY A C 1
ATOM 872 O O . GLY A 1 112 ? -16.105 1.717 14.929 1.00 61.72 112 GLY A O 1
ATOM 873 N N . GLY A 1 113 ? -14.814 3.501 14.460 1.00 73.19 113 GLY A N 1
ATOM 874 C CA . GLY A 1 113 ? -14.570 3.161 13.056 1.00 73.19 113 GLY A CA 1
ATOM 875 C C . GLY A 1 113 ? -13.719 1.900 12.824 1.00 73.19 113 GLY A C 1
ATOM 876 O O . GLY A 1 113 ? -13.134 1.355 13.762 1.00 73.19 113 GLY A O 1
ATOM 877 N N . VAL A 1 114 ? -13.645 1.489 11.559 1.00 82.94 114 VAL A N 1
ATOM 878 C CA . VAL A 1 114 ? -12.857 0.428 10.923 1.00 82.94 114 VAL A CA 1
ATOM 879 C C . VAL A 1 114 ? -11.629 0.045 11.743 1.00 82.94 114 VAL A C 1
ATOM 881 O O . VAL A 1 114 ? -10.693 0.823 12.001 1.00 82.94 114 VAL A O 1
ATOM 884 N N . LYS A 1 115 ? -11.643 -1.220 12.149 1.00 88.00 115 LYS A N 1
ATOM 885 C CA . LYS A 1 115 ? -10.545 -1.916 12.801 1.00 88.00 115 LYS A CA 1
ATOM 886 C C . LYS A 1 115 ? -9.523 -2.293 11.739 1.00 88.00 115 LYS A C 1
ATOM 888 O O . LYS A 1 115 ? -9.727 -3.232 10.970 1.00 88.00 115 LYS A O 1
ATOM 893 N N . VAL A 1 116 ? -8.431 -1.537 11.714 1.00 89.19 116 VAL A N 1
ATOM 894 C CA . VAL A 1 116 ? -7.294 -1.764 10.822 1.00 89.19 116 VAL A CA 1
ATOM 895 C C . VAL A 1 116 ? -6.213 -2.518 11.584 1.00 89.19 116 VAL A C 1
ATOM 897 O O . VAL A 1 116 ? -5.776 -2.065 12.641 1.00 89.19 116 VAL A O 1
ATOM 900 N N . ILE A 1 117 ? -5.765 -3.642 11.034 1.00 90.88 117 ILE A N 1
ATOM 901 C CA . ILE A 1 117 ? -4.606 -4.387 11.530 1.00 90.88 117 ILE A CA 1
ATOM 902 C C . ILE A 1 117 ? -3.509 -4.309 10.489 1.00 90.88 117 ILE A C 1
ATOM 904 O O . ILE A 1 117 ? -3.751 -4.551 9.310 1.00 90.88 117 ILE A O 1
ATOM 908 N N . VAL A 1 118 ? -2.299 -4.008 10.942 1.00 90.12 118 VAL A N 1
ATOM 909 C CA . VAL A 1 118 ? -1.095 -4.092 10.125 1.00 90.12 118 VAL A CA 1
ATOM 910 C C . VAL A 1 118 ? -0.325 -5.327 10.564 1.00 90.12 118 VAL A C 1
ATOM 912 O O . VAL A 1 118 ? 0.090 -5.425 11.716 1.00 90.12 118 VAL A O 1
ATOM 915 N N . VAL A 1 119 ? -0.172 -6.274 9.650 1.00 89.19 119 VAL A N 1
ATOM 916 C CA . VAL A 1 119 ? 0.605 -7.493 9.838 1.00 89.19 119 VAL A CA 1
ATOM 917 C C . VAL A 1 119 ? 1.947 -7.283 9.164 1.00 89.19 119 VAL A C 1
ATOM 919 O O . VAL A 1 119 ? 2.023 -7.054 7.955 1.00 89.19 119 VAL A O 1
ATOM 922 N N . GLU A 1 120 ? 3.002 -7.357 9.959 1.00 81.38 120 GLU A N 1
ATOM 923 C CA . GLU A 1 120 ? 4.376 -7.330 9.483 1.00 81.38 120 GLU A CA 1
ATOM 924 C C . GLU A 1 120 ? 5.108 -8.598 9.859 1.00 81.38 120 GLU A C 1
ATOM 926 O O . GLU A 1 120 ? 4.799 -9.233 10.869 1.00 81.38 120 GLU A O 1
ATOM 931 N N . LYS A 1 121 ? 6.095 -8.954 9.038 1.00 76.75 121 LYS A N 1
ATOM 932 C CA . LYS A 1 121 ? 7.003 -10.030 9.404 1.00 76.75 121 LYS A CA 1
ATOM 933 C C . LYS A 1 121 ? 7.858 -9.540 10.566 1.00 76.75 121 LYS A C 1
ATOM 935 O O . LYS A 1 121 ? 8.477 -8.483 10.472 1.00 76.75 121 LYS A O 1
ATOM 940 N N . ASP A 1 122 ? 7.915 -10.326 11.634 1.00 67.25 122 ASP A N 1
ATOM 941 C CA . ASP A 1 122 ? 8.796 -10.015 12.749 1.00 67.25 122 ASP A CA 1
ATOM 942 C C . ASP A 1 122 ? 10.260 -10.052 12.282 1.00 67.25 122 ASP A C 1
ATOM 944 O O . ASP A 1 122 ? 10.754 -11.064 11.770 1.00 67.25 122 ASP A O 1
ATOM 948 N N . LEU A 1 123 ? 10.933 -8.911 12.402 1.00 60.44 123 LEU A N 1
ATOM 949 C CA . LEU A 1 123 ? 12.355 -8.751 12.132 1.00 60.44 123 LEU A CA 1
ATOM 950 C C . LEU A 1 123 ? 13.045 -8.510 13.474 1.00 60.44 123 LEU A C 1
ATOM 952 O O . LEU A 1 123 ? 13.591 -7.436 13.723 1.00 60.44 123 LEU A O 1
ATOM 956 N N . THR A 1 124 ? 13.004 -9.507 14.359 1.00 53.53 124 THR A N 1
ATOM 957 C CA . THR A 1 124 ? 13.796 -9.540 15.592 1.00 53.53 124 THR A CA 1
ATOM 958 C C . THR A 1 124 ? 15.277 -9.548 15.254 1.00 53.53 124 THR A C 1
ATOM 960 O O . THR A 1 124 ? 15.911 -10.598 15.149 1.00 53.53 124 THR A O 1
ATOM 963 N N . VAL A 1 125 ? 15.844 -8.363 15.066 1.00 52.31 125 VAL A N 1
ATOM 964 C CA . VAL A 1 125 ? 17.282 -8.176 14.965 1.00 52.31 125 VAL A CA 1
ATOM 965 C C . VAL A 1 125 ? 17.656 -6.961 15.806 1.00 52.31 125 VAL A C 1
ATOM 967 O O . VAL A 1 125 ? 17.281 -5.828 15.527 1.00 52.31 125 VAL A O 1
ATOM 970 N N . THR A 1 126 ? 18.397 -7.215 16.878 1.00 56.03 126 THR A N 1
ATOM 971 C CA . THR A 1 126 ? 18.746 -6.239 17.918 1.00 56.03 126 THR A CA 1
ATOM 972 C C . THR A 1 126 ? 19.805 -5.219 17.474 1.00 56.03 126 THR A C 1
ATOM 974 O O . THR A 1 126 ? 19.983 -4.208 18.150 1.00 56.03 126 THR A O 1
ATOM 977 N N . SER A 1 127 ? 20.511 -5.446 16.356 1.00 53.97 127 SER A N 1
ATOM 978 C CA . SER A 1 127 ? 21.568 -4.537 15.859 1.00 53.97 127 SER A CA 1
ATOM 979 C C . SER A 1 127 ? 21.926 -4.652 14.362 1.00 53.97 127 SER A C 1
ATOM 981 O O . SER A 1 127 ? 22.981 -4.187 13.937 1.00 53.97 127 SER A O 1
ATOM 983 N N . ALA A 1 128 ? 21.052 -5.208 13.527 1.00 57.06 128 ALA A N 1
ATOM 984 C CA . ALA A 1 128 ? 21.173 -5.178 12.068 1.00 57.06 128 ALA A CA 1
ATOM 985 C C . ALA A 1 128 ? 19.769 -5.134 11.454 1.00 57.06 128 ALA A C 1
ATOM 987 O O . ALA A 1 128 ? 18.797 -5.481 12.111 1.00 57.06 128 ALA A O 1
ATOM 988 N N . TRP A 1 129 ? 19.635 -4.682 10.212 1.00 60.31 129 TRP A N 1
ATOM 989 C CA . TRP A 1 129 ? 18.349 -4.677 9.520 1.00 60.31 129 TRP A CA 1
ATOM 990 C C . TRP A 1 129 ? 18.544 -5.244 8.120 1.00 60.31 129 TRP A C 1
ATOM 992 O O . TRP A 1 129 ? 19.478 -4.879 7.409 1.00 60.31 129 TRP A O 1
ATOM 1002 N N . ALA A 1 130 ? 17.668 -6.164 7.742 1.00 60.75 130 ALA A N 1
ATOM 1003 C CA . ALA A 1 130 ? 17.549 -6.666 6.386 1.00 60.75 130 ALA A CA 1
ATOM 1004 C C . ALA A 1 130 ? 16.062 -6.638 6.041 1.00 60.75 130 ALA A C 1
ATOM 1006 O O . ALA A 1 130 ? 15.242 -7.196 6.768 1.00 60.75 130 ALA A O 1
ATOM 1007 N N . GLY A 1 131 ? 15.718 -5.942 4.964 1.00 66.88 131 GLY A N 1
ATOM 1008 C CA . GLY A 1 131 ? 14.360 -5.875 4.443 1.00 66.88 131 GLY A CA 1
ATOM 1009 C C . GLY A 1 131 ? 14.307 -6.520 3.069 1.00 66.88 131 GLY A C 1
ATOM 1010 O O . GLY A 1 131 ? 15.230 -6.354 2.270 1.00 66.88 131 GLY A O 1
ATOM 1011 N N . TYR A 1 132 ? 13.228 -7.245 2.785 1.00 70.75 132 TYR A N 1
ATOM 1012 C CA . TYR A 1 132 ? 12.944 -7.642 1.413 1.00 70.75 132 TYR A CA 1
ATOM 1013 C C . TYR A 1 132 ? 12.442 -6.437 0.637 1.00 70.75 132 TYR A C 1
ATOM 1015 O O . TYR A 1 132 ? 11.652 -5.635 1.131 1.00 70.75 132 TYR A O 1
ATOM 1023 N N . TYR A 1 133 ? 12.927 -6.332 -0.587 1.00 74.88 133 TYR A N 1
ATOM 1024 C CA . TYR A 1 133 ? 12.584 -5.258 -1.487 1.00 74.88 133 TYR A CA 1
ATOM 1025 C C . TYR A 1 133 ? 11.651 -5.789 -2.557 1.00 74.88 133 TYR A C 1
ATOM 1027 O O . TYR A 1 133 ? 11.984 -6.746 -3.259 1.00 74.88 133 TYR A O 1
ATOM 1035 N N . ASP A 1 134 ? 10.479 -5.183 -2.678 1.00 79.50 134 ASP A N 1
ATOM 1036 C CA . ASP A 1 134 ? 9.528 -5.550 -3.706 1.00 79.50 134 ASP A CA 1
ATOM 1037 C C . ASP A 1 134 ? 9.860 -4.819 -5.013 1.00 79.50 134 ASP A C 1
ATOM 1039 O O . ASP A 1 134 ? 9.706 -3.604 -5.166 1.00 79.50 134 ASP A O 1
ATOM 1043 N N . TYR A 1 135 ? 10.357 -5.592 -5.976 1.00 86.31 135 TYR A N 1
ATOM 1044 C CA . TYR A 1 135 ? 10.734 -5.108 -7.295 1.00 86.31 135 TYR A CA 1
ATOM 1045 C C . TYR A 1 135 ? 9.793 -5.666 -8.357 1.00 86.31 135 TYR A C 1
ATOM 1047 O O . TYR A 1 135 ? 9.683 -6.880 -8.531 1.00 86.31 135 TYR A O 1
ATOM 1055 N N . ASN A 1 136 ? 9.130 -4.778 -9.093 1.00 90.06 136 ASN A N 1
ATOM 1056 C CA . ASN A 1 136 ? 8.311 -5.167 -10.229 1.00 90.06 136 ASN A CA 1
ATOM 1057 C C . ASN A 1 136 ? 9.183 -5.306 -11.488 1.00 90.06 136 ASN A C 1
ATOM 1059 O O . ASN A 1 136 ? 9.565 -4.313 -12.101 1.00 90.06 136 ASN A O 1
ATOM 1063 N N . THR A 1 137 ? 9.458 -6.538 -11.913 1.00 90.00 137 THR A N 1
ATOM 1064 C CA . THR A 1 137 ? 10.293 -6.820 -13.094 1.00 90.00 137 THR A CA 1
ATOM 1065 C C . THR A 1 137 ? 9.627 -6.489 -14.432 1.00 90.00 137 THR A C 1
ATOM 1067 O O . THR A 1 137 ? 10.318 -6.459 -15.446 1.0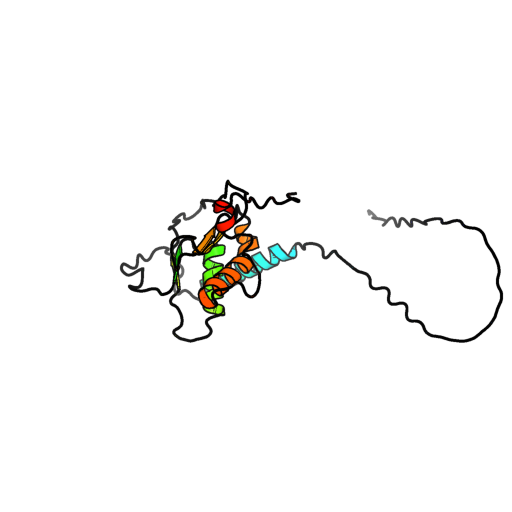0 90.00 137 THR A O 1
ATOM 1070 N N . PHE A 1 138 ? 8.312 -6.238 -14.465 1.00 91.06 138 PHE A N 1
ATOM 1071 C CA . PHE A 1 138 ? 7.588 -5.952 -15.706 1.00 91.06 138 PHE A CA 1
ATOM 1072 C C . PHE A 1 138 ? 7.919 -4.566 -16.268 1.00 91.06 138 PHE A C 1
ATOM 1074 O O . PHE A 1 138 ? 8.277 -4.434 -17.436 1.00 91.06 138 PHE A O 1
ATOM 1081 N N . ASP A 1 139 ? 7.790 -3.529 -15.441 1.00 91.06 139 ASP A N 1
ATOM 1082 C CA . ASP A 1 139 ? 8.014 -2.139 -15.849 1.00 91.06 139 ASP A CA 1
ATOM 1083 C C . ASP A 1 139 ? 8.667 -1.279 -14.765 1.00 91.06 139 ASP A C 1
ATOM 1085 O O . ASP A 1 139 ? 8.714 -0.061 -14.908 1.00 91.06 139 ASP A O 1
ATOM 1089 N N . GLN A 1 140 ? 9.182 -1.898 -13.696 1.00 90.75 140 GLN A N 1
ATOM 1090 C CA . GLN A 1 140 ? 9.896 -1.235 -12.595 1.00 90.75 140 GLN A CA 1
ATOM 1091 C C . GLN A 1 140 ? 9.048 -0.235 -11.794 1.00 90.75 140 GLN A C 1
ATOM 1093 O O . GLN A 1 140 ? 9.562 0.455 -10.920 1.00 90.75 140 GLN A O 1
ATOM 1098 N N . ASN A 1 141 ? 7.738 -0.185 -12.054 1.00 91.56 141 ASN A N 1
ATOM 1099 C CA . ASN A 1 141 ? 6.804 0.714 -11.392 1.00 91.56 141 ASN A CA 1
ATOM 1100 C C . ASN A 1 141 ? 5.974 -0.009 -10.331 1.00 91.56 141 ASN A C 1
ATOM 1102 O O . ASN A 1 141 ? 5.683 -1.201 -10.444 1.00 91.56 141 ASN A O 1
ATOM 1106 N N . GLY A 1 142 ? 5.473 0.752 -9.357 1.00 92.88 142 GLY A N 1
ATOM 1107 C CA . GLY A 1 142 ? 4.530 0.242 -8.364 1.00 92.88 142 GLY A CA 1
ATOM 1108 C C . GLY A 1 142 ? 3.225 -0.276 -8.982 1.00 92.88 142 GLY A C 1
ATOM 1109 O O . GLY A 1 142 ? 2.765 0.179 -10.033 1.00 92.88 142 GLY A O 1
ATOM 1110 N N . ILE A 1 143 ? 2.608 -1.237 -8.309 1.00 94.75 143 ILE A N 1
ATOM 1111 C CA . ILE A 1 143 ? 1.282 -1.778 -8.588 1.00 94.75 143 ILE A CA 1
ATOM 1112 C C . ILE A 1 143 ? 0.357 -1.324 -7.461 1.00 94.75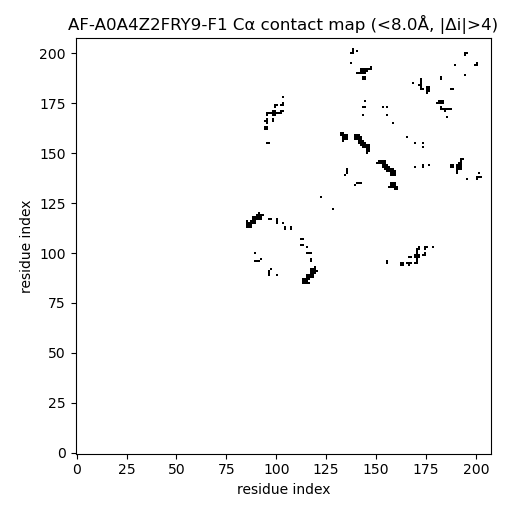 143 ILE A C 1
ATOM 1114 O O . ILE A 1 143 ? 0.549 -1.671 -6.294 1.00 94.75 143 ILE A O 1
ATOM 1118 N N . ILE A 1 144 ? -0.645 -0.527 -7.828 1.00 95.88 144 ILE A N 1
ATOM 1119 C CA . ILE A 1 144 ? -1.593 0.090 -6.905 1.00 95.88 144 ILE A CA 1
ATOM 1120 C C . ILE A 1 144 ? -3.006 -0.102 -7.433 1.00 95.88 144 ILE A C 1
ATOM 1122 O O . ILE A 1 144 ? -3.296 0.267 -8.568 1.00 95.88 144 ILE A O 1
ATOM 1126 N N . GLY A 1 145 ? -3.904 -0.618 -6.603 1.00 95.06 145 GLY A N 1
ATOM 1127 C CA . GLY A 1 145 ? -5.323 -0.727 -6.937 1.00 95.06 145 GLY A CA 1
ATOM 1128 C C . GLY A 1 145 ? -5.911 -2.084 -6.590 1.00 95.06 145 GLY A C 1
ATOM 1129 O O . GLY A 1 145 ? -5.295 -2.872 -5.886 1.00 95.06 145 GLY A O 1
ATOM 1130 N N . MET A 1 146 ? -7.116 -2.361 -7.072 1.00 95.31 146 MET A N 1
ATOM 1131 C CA . MET A 1 146 ? -7.818 -3.607 -6.762 1.00 95.31 146 MET A CA 1
ATOM 1132 C C . MET A 1 146 ? -7.202 -4.811 -7.483 1.00 95.31 146 MET A C 1
ATOM 1134 O O . MET A 1 146 ? -6.710 -4.701 -8.611 1.00 95.31 146 MET A O 1
ATOM 1138 N N . HIS A 1 147 ? -7.269 -5.973 -6.840 1.00 94.81 147 HIS A N 1
ATOM 1139 C CA . HIS A 1 147 ? -6.965 -7.251 -7.467 1.00 94.81 147 HIS A CA 1
ATOM 1140 C C . HIS A 1 147 ? -7.983 -7.534 -8.589 1.00 94.81 147 HIS A C 1
ATOM 1142 O O . HIS A 1 147 ? -9.182 -7.362 -8.373 1.00 94.81 147 HIS A O 1
ATOM 1148 N N . PRO A 1 148 ? -7.561 -7.997 -9.781 1.00 92.88 148 PRO A N 1
ATOM 1149 C CA . PRO A 1 148 ? -8.459 -8.142 -10.934 1.00 92.88 148 PRO A CA 1
ATOM 1150 C C . PRO A 1 148 ? -9.544 -9.217 -10.767 1.00 92.88 148 PRO A C 1
ATOM 1152 O O . PRO A 1 148 ? -10.563 -9.157 -11.443 1.00 92.88 148 PRO A O 1
ATOM 1155 N N . LEU A 1 149 ? -9.308 -10.214 -9.908 1.00 92.94 149 LEU A N 1
ATOM 1156 C CA . LEU A 1 149 ? -10.189 -11.381 -9.733 1.00 92.94 149 LEU A CA 1
ATOM 1157 C C . LEU A 1 149 ? -10.741 -11.554 -8.312 1.00 92.94 149 LEU A C 1
ATOM 1159 O O . LEU A 1 149 ? -11.599 -12.400 -8.094 1.00 92.94 149 LEU A O 1
ATOM 1163 N N . VAL A 1 150 ? -10.221 -10.807 -7.334 1.00 94.38 150 VAL A N 1
ATOM 1164 C CA . VAL A 1 150 ? -10.536 -11.018 -5.913 1.00 94.38 150 VAL A CA 1
ATOM 1165 C C . VAL A 1 150 ? -11.091 -9.715 -5.375 1.00 94.38 150 VAL A C 1
ATOM 1167 O O . VAL A 1 150 ? -10.380 -8.715 -5.277 1.00 94.38 150 VAL A O 1
ATOM 1170 N N . ASN A 1 151 ? -12.377 -9.727 -5.041 1.00 91.94 151 ASN A N 1
ATOM 1171 C CA . ASN A 1 151 ? -13.034 -8.570 -4.452 1.00 91.94 151 ASN A CA 1
ATOM 1172 C C . ASN A 1 151 ? -12.422 -8.260 -3.081 1.00 91.94 151 ASN A C 1
ATOM 1174 O O . ASN A 1 151 ? -12.020 -9.167 -2.354 1.00 91.94 151 ASN A O 1
ATOM 1178 N N . ASN A 1 152 ? -12.376 -6.976 -2.726 1.00 92.81 152 ASN A N 1
ATOM 1179 C CA . ASN A 1 152 ? -11.831 -6.480 -1.457 1.00 92.81 152 ASN A CA 1
ATOM 1180 C C . ASN A 1 152 ? -10.343 -6.799 -1.212 1.00 92.81 152 ASN A C 1
ATOM 1182 O O . ASN A 1 152 ? -9.865 -6.654 -0.090 1.00 92.81 152 ASN A O 1
ATOM 1186 N N . MET A 1 153 ? -9.593 -7.187 -2.248 1.00 95.50 153 MET A N 1
ATOM 1187 C CA . MET A 1 153 ? -8.138 -7.309 -2.196 1.00 95.50 153 MET A CA 1
ATOM 1188 C C . MET A 1 153 ? -7.497 -6.151 -2.960 1.00 95.50 153 MET A C 1
ATOM 1190 O O . MET A 1 153 ? -7.875 -5.857 -4.094 1.00 95.50 153 MET A O 1
ATOM 1194 N N . TYR A 1 154 ? -6.512 -5.504 -2.339 1.00 95.75 154 TYR A N 1
ATOM 1195 C CA . TYR A 1 154 ? -5.850 -4.317 -2.873 1.00 95.75 154 TYR A CA 1
ATOM 1196 C C . TYR A 1 154 ? -4.338 -4.517 -2.912 1.00 95.75 154 TYR A C 1
ATOM 1198 O O . TYR A 1 154 ? -3.746 -5.113 -2.015 1.00 95.75 154 TYR A O 1
ATOM 1206 N N . PHE A 1 155 ? -3.716 -3.975 -3.948 1.00 95.31 155 PHE A N 1
ATOM 1207 C CA . PHE A 1 155 ? -2.280 -3.893 -4.118 1.00 95.31 155 PHE A CA 1
ATOM 1208 C C . PHE A 1 155 ? -1.780 -2.493 -3.773 1.00 95.31 155 PHE A C 1
ATOM 1210 O O . PHE A 1 155 ? -2.391 -1.486 -4.140 1.00 95.31 155 PHE A O 1
ATOM 1217 N N . ALA A 1 156 ? -0.642 -2.459 -3.091 1.00 94.56 156 ALA A N 1
ATOM 1218 C CA . ALA A 1 156 ? 0.191 -1.287 -2.869 1.00 94.56 156 ALA A CA 1
ATOM 1219 C C . ALA A 1 156 ? 1.638 -1.775 -2.700 1.00 94.56 156 ALA A C 1
ATOM 1221 O O . ALA A 1 156 ? 2.173 -1.803 -1.597 1.00 94.56 156 ALA A O 1
ATOM 1222 N N . THR A 1 157 ? 2.238 -2.244 -3.793 1.00 92.62 157 THR A N 1
ATOM 1223 C CA . THR A 1 157 ? 3.511 -2.990 -3.793 1.00 92.62 157 THR A CA 1
ATOM 1224 C C . THR A 1 157 ? 4.319 -2.699 -5.064 1.00 92.62 157 THR A C 1
ATOM 1226 O O . THR A 1 157 ? 3.793 -2.133 -6.017 1.00 92.62 157 THR A O 1
ATOM 1229 N N . GLY A 1 158 ? 5.601 -3.052 -5.097 1.00 90.81 158 GLY A N 1
ATOM 1230 C CA . GLY A 1 158 ? 6.500 -2.947 -6.243 1.00 90.81 158 GLY A CA 1
ATOM 1231 C C . GLY A 1 158 ? 7.220 -1.606 -6.317 1.00 90.81 158 GLY A C 1
ATOM 1232 O O . GLY A 1 158 ? 7.540 -1.150 -7.411 1.00 90.81 158 GLY A O 1
ATOM 1233 N N . PHE A 1 159 ? 7.427 -0.931 -5.183 1.00 89.50 159 PHE A N 1
ATOM 1234 C CA . PHE A 1 159 ? 7.938 0.443 -5.177 1.00 89.50 159 PHE A CA 1
ATOM 1235 C C . PHE A 1 159 ? 9.437 0.563 -5.364 1.00 89.50 159 PHE A C 1
ATOM 1237 O O . PHE A 1 159 ? 9.932 1.691 -5.404 1.00 89.50 159 PHE A O 1
ATOM 1244 N N . SER A 1 160 ? 10.152 -0.561 -5.458 1.00 80.44 160 SER A N 1
ATOM 1245 C CA . SER A 1 160 ? 11.571 -0.588 -5.765 1.00 80.44 160 SER A CA 1
ATOM 1246 C C . SER A 1 160 ? 12.329 0.520 -5.011 1.00 80.44 160 SER A C 1
ATOM 1248 O O . SER A 1 160 ? 13.029 1.324 -5.627 1.00 80.44 160 SER A O 1
ATOM 1250 N N . GLY A 1 161 ? 12.117 0.616 -3.685 1.00 81.12 161 GLY A N 1
ATOM 1251 C CA . GLY A 1 161 ? 12.864 1.476 -2.735 1.00 81.12 161 GLY A CA 1
ATOM 1252 C C . GLY A 1 161 ? 12.488 2.936 -2.687 1.00 81.12 161 GLY A C 1
ATOM 1253 O O . GLY A 1 161 ? 12.800 3.625 -1.718 1.00 81.12 161 GLY A O 1
ATOM 1254 N N . HIS A 1 162 ? 11.701 3.383 -3.652 1.00 84.50 162 HIS A N 1
ATOM 1255 C CA . HIS A 1 162 ? 11.066 4.693 -3.628 1.00 84.50 162 HIS A CA 1
ATOM 1256 C C . HIS A 1 162 ? 9.818 4.693 -2.735 1.00 84.50 162 HIS A C 1
ATOM 1258 O O . HIS A 1 162 ? 9.153 5.715 -2.586 1.00 84.50 162 HIS A O 1
ATOM 1264 N N . GLY A 1 163 ? 9.510 3.560 -2.089 1.00 84.88 163 GLY A N 1
ATOM 1265 C CA . GLY A 1 163 ? 8.350 3.386 -1.218 1.00 84.88 163 GLY A CA 1
ATOM 1266 C C . GLY A 1 163 ? 8.268 4.430 -0.108 1.00 84.88 163 GLY A C 1
ATOM 1267 O O . GLY A 1 163 ? 7.175 4.896 0.186 1.00 84.88 163 GLY A O 1
ATOM 1268 N N . LEU A 1 164 ? 9.398 4.879 0.450 1.00 88.75 164 LEU A N 1
ATOM 1269 C CA . LEU A 1 164 ? 9.409 5.962 1.441 1.00 88.75 164 LEU A CA 1
ATOM 1270 C C . LEU A 1 164 ? 8.919 7.285 0.845 1.00 88.75 164 LEU A C 1
ATOM 1272 O O . LEU A 1 164 ? 8.027 7.909 1.414 1.00 88.75 164 LEU A O 1
ATOM 1276 N N . GLN A 1 165 ? 9.432 7.666 -0.326 1.00 91.50 165 GLN A N 1
ATOM 1277 C CA . GLN A 1 165 ? 9.030 8.891 -1.022 1.00 91.50 165 GLN A CA 1
ATOM 1278 C C . GLN A 1 165 ? 7.562 8.837 -1.469 1.00 91.50 165 GLN A C 1
ATOM 1280 O O . GLN A 1 165 ? 6.827 9.813 -1.337 1.00 91.50 165 GLN A O 1
ATOM 1285 N N . HIS A 1 166 ? 7.118 7.682 -1.965 1.00 92.06 166 HIS A N 1
ATOM 1286 C CA . HIS A 1 166 ? 5.767 7.499 -2.492 1.00 92.06 166 HIS A CA 1
ATOM 1287 C C . HIS A 1 166 ? 4.720 7.257 -1.400 1.00 92.06 166 HIS A C 1
ATOM 1289 O O . HIS A 1 166 ? 3.541 7.542 -1.619 1.00 92.06 166 HIS A O 1
ATOM 1295 N N . SER A 1 167 ? 5.134 6.773 -0.224 1.00 93.50 167 SER A N 1
ATOM 1296 C CA . SER A 1 167 ? 4.235 6.346 0.850 1.00 93.50 167 SER A CA 1
ATOM 1297 C C . SER A 1 167 ? 3.114 7.333 1.172 1.00 93.50 167 SER A C 1
ATOM 1299 O O . SER A 1 167 ? 1.976 6.869 1.201 1.00 93.50 167 SER A O 1
ATOM 1301 N N . PRO A 1 168 ? 3.322 8.664 1.310 1.00 93.88 168 PRO A N 1
ATOM 1302 C CA . PRO A 1 168 ? 2.235 9.552 1.722 1.00 93.88 168 PRO A CA 1
ATOM 1303 C C . PRO A 1 168 ? 1.136 9.655 0.662 1.00 93.88 168 PRO A C 1
ATOM 1305 O O . PRO A 1 168 ? -0.049 9.715 0.996 1.00 93.88 168 PRO A O 1
ATOM 1308 N N . ALA A 1 169 ? 1.529 9.662 -0.615 1.00 95.00 169 ALA A N 1
ATOM 1309 C CA . ALA A 1 169 ? 0.612 9.747 -1.744 1.00 95.00 169 ALA A CA 1
ATOM 1310 C C . ALA A 1 169 ? -0.111 8.413 -1.971 1.00 95.00 169 ALA A C 1
ATOM 1312 O O . ALA A 1 169 ? -1.330 8.392 -2.156 1.00 95.00 169 ALA A O 1
ATOM 1313 N N . VAL A 1 170 ? 0.626 7.301 -1.905 1.00 95.69 170 VAL A N 1
ATOM 1314 C CA . VAL A 1 170 ? 0.084 5.944 -2.051 1.00 95.69 170 VAL A CA 1
ATOM 1315 C C . VAL A 1 170 ? -0.888 5.632 -0.921 1.00 95.69 170 VAL A C 1
ATOM 1317 O O . VAL A 1 170 ? -2.020 5.245 -1.191 1.00 95.69 170 VAL A O 1
ATOM 1320 N N . GLY A 1 171 ? -0.484 5.863 0.331 1.00 95.06 171 GLY A N 1
ATOM 1321 C CA . GLY A 1 171 ? -1.292 5.586 1.514 1.00 95.06 171 GLY A CA 1
ATOM 1322 C C . GLY A 1 171 ? -2.648 6.278 1.463 1.00 95.06 171 GLY A C 1
ATOM 1323 O O . GLY A 1 171 ? -3.682 5.644 1.665 1.00 95.06 171 GLY A O 1
ATOM 1324 N N . ARG A 1 172 ? -2.653 7.565 1.094 1.00 95.38 172 ARG A N 1
ATOM 1325 C CA . ARG A 1 172 ? -3.887 8.340 0.940 1.00 95.38 172 ARG A CA 1
ATOM 1326 C C . ARG A 1 172 ? -4.765 7.808 -0.182 1.00 95.38 172 ARG A C 1
ATOM 1328 O O . ARG A 1 172 ? -5.962 7.640 0.014 1.00 95.38 172 ARG A O 1
ATOM 1335 N N . SER A 1 173 ? -4.167 7.553 -1.341 1.00 95.94 173 SER A N 1
ATOM 1336 C CA . SER A 1 173 ? -4.893 7.117 -2.535 1.00 95.94 173 SER A CA 1
ATOM 1337 C C . SER A 1 173 ? -5.516 5.734 -2.341 1.00 95.94 173 SER A C 1
ATOM 1339 O O . SER A 1 173 ? -6.640 5.501 -2.767 1.00 95.94 173 SER A O 1
ATOM 1341 N N . VAL A 1 174 ? -4.817 4.824 -1.660 1.00 95.81 174 VAL A N 1
ATOM 1342 C CA . VAL A 1 174 ? -5.334 3.491 -1.321 1.00 95.81 174 VAL A CA 1
ATOM 1343 C C . VAL A 1 174 ? -6.430 3.582 -0.262 1.00 95.81 174 VAL A C 1
ATOM 1345 O O . VAL A 1 174 ? -7.451 2.923 -0.408 1.00 95.81 174 VAL A O 1
ATOM 1348 N N . ALA A 1 175 ? -6.278 4.425 0.764 1.00 94.50 175 ALA A N 1
ATOM 1349 C CA . ALA A 1 175 ? -7.339 4.645 1.748 1.00 94.50 175 ALA A CA 1
ATOM 1350 C C . ALA A 1 175 ? -8.619 5.206 1.102 1.00 94.50 175 ALA A C 1
ATOM 1352 O O . ALA A 1 175 ? -9.713 4.767 1.434 1.00 94.50 175 ALA A O 1
ATOM 1353 N N . GLU A 1 176 ? -8.486 6.137 0.153 1.00 94.25 176 GLU A N 1
ATOM 1354 C CA . GLU A 1 176 ? -9.604 6.641 -0.661 1.00 94.25 176 GLU A CA 1
ATOM 1355 C C . GLU A 1 176 ? -10.222 5.543 -1.511 1.00 94.25 176 GLU A C 1
ATOM 1357 O O . GLU A 1 176 ? -11.434 5.390 -1.534 1.00 94.25 176 GLU A O 1
ATOM 1362 N N . LEU A 1 177 ? -9.399 4.726 -2.161 1.00 94.44 177 LEU A N 1
ATOM 1363 C CA . LEU A 1 177 ? -9.905 3.620 -2.956 1.00 94.44 177 LEU A CA 1
ATOM 1364 C C . LEU A 1 177 ? -10.696 2.614 -2.103 1.00 94.44 177 LEU A C 1
ATOM 1366 O O . LEU A 1 177 ? -11.717 2.117 -2.562 1.00 94.44 177 LEU A O 1
ATOM 1370 N N . ILE A 1 178 ? -10.252 2.339 -0.873 1.00 93.56 178 ILE A N 1
ATOM 1371 C CA . ILE A 1 178 ? -10.933 1.414 0.042 1.00 93.56 178 ILE A CA 1
ATOM 1372 C C . ILE A 1 178 ? -12.234 2.015 0.595 1.00 93.56 178 ILE A C 1
ATOM 1374 O O . ILE A 1 178 ? -13.247 1.324 0.639 1.00 93.56 178 ILE A O 1
ATOM 1378 N N . LEU A 1 179 ? -12.208 3.273 1.047 1.00 91.50 179 LEU A N 1
ATOM 1379 C CA . LEU A 1 179 ? -13.348 3.908 1.724 1.00 91.50 179 LEU A CA 1
ATOM 1380 C C . LEU A 1 179 ? -14.373 4.490 0.742 1.00 91.50 179 LEU A C 1
ATOM 1382 O O . LEU A 1 179 ? -15.575 4.366 0.955 1.00 91.50 179 LEU A O 1
ATOM 1386 N N . ASP A 1 180 ? -13.888 5.121 -0.325 1.00 91.19 180 ASP A N 1
ATOM 1387 C CA . ASP A 1 180 ? -14.674 5.920 -1.270 1.00 91.19 180 ASP A CA 1
ATOM 1388 C C . ASP A 1 180 ? -14.888 5.177 -2.613 1.00 91.19 180 ASP A C 1
ATOM 1390 O O . ASP A 1 180 ? -15.629 5.639 -3.484 1.00 91.19 180 ASP A O 1
ATOM 1394 N N . GLY A 1 181 ? -14.223 4.032 -2.821 1.00 92.12 181 GLY A N 1
ATOM 1395 C CA . GLY A 1 181 ? -14.315 3.217 -4.040 1.00 92.12 181 GLY A CA 1
ATOM 1396 C C . GLY A 1 181 ? -13.583 3.794 -5.257 1.00 92.12 181 GLY A C 1
ATOM 1397 O O . GLY A 1 181 ? -13.557 3.164 -6.311 1.00 92.12 181 GLY A O 1
ATOM 1398 N N . ASN A 1 182 ? -12.983 4.982 -5.138 1.00 93.75 182 ASN A N 1
ATOM 1399 C CA . ASN A 1 182 ? -12.288 5.675 -6.221 1.00 93.75 182 ASN A CA 1
ATOM 1400 C C . ASN A 1 182 ? -11.118 6.512 -5.690 1.00 93.75 182 ASN A C 1
ATOM 1402 O O . ASN A 1 182 ? -11.135 7.008 -4.563 1.00 93.75 182 ASN A O 1
ATOM 1406 N N . PHE A 1 183 ? -10.118 6.750 -6.540 1.00 94.81 183 PHE A N 1
ATOM 1407 C CA . PHE A 1 183 ? -9.068 7.723 -6.244 1.00 94.81 183 PHE A CA 1
ATOM 1408 C C . PHE A 1 183 ? -9.634 9.147 -6.276 1.00 94.81 183 PHE A C 1
ATOM 1410 O O . PHE A 1 183 ? -10.127 9.583 -7.316 1.00 94.81 183 PHE A O 1
ATOM 1417 N N . THR A 1 184 ? -9.525 9.888 -5.171 1.00 90.62 184 THR A N 1
ATOM 1418 C CA . THR A 1 184 ? -10.109 11.237 -5.064 1.00 90.62 184 THR A CA 1
ATOM 1419 C C . THR A 1 184 ? -9.049 12.329 -5.172 1.00 90.62 184 THR A C 1
ATOM 1421 O O . THR A 1 184 ? -9.192 13.276 -5.938 1.00 90.62 184 THR A O 1
ATOM 1424 N N . THR A 1 185 ? -7.962 12.209 -4.412 1.00 93.00 185 THR A N 1
ATOM 1425 C CA . THR A 1 185 ? -6.926 13.244 -4.314 1.00 93.00 185 THR A CA 1
ATOM 1426 C C . THR A 1 185 ? -5.885 13.118 -5.417 1.00 93.00 185 THR A C 1
ATOM 1428 O O . THR A 1 185 ? -5.448 14.121 -5.977 1.00 93.00 185 THR A O 1
ATOM 1431 N N . LEU A 1 186 ? -5.458 11.890 -5.711 1.00 93.44 186 LEU A N 1
ATOM 1432 C CA . LEU A 1 186 ? -4.440 11.606 -6.713 1.00 93.44 186 LEU A CA 1
ATOM 1433 C C . LEU A 1 186 ? -4.832 10.354 -7.488 1.00 93.44 186 LEU A C 1
ATOM 1435 O O . LEU A 1 186 ? -4.919 9.265 -6.929 1.00 93.44 186 LEU A O 1
ATOM 1439 N N . ASN A 1 187 ? -5.054 10.508 -8.792 1.00 94.44 187 ASN A N 1
ATOM 1440 C CA . ASN A 1 187 ? -5.446 9.391 -9.638 1.00 94.44 187 ASN A CA 1
ATOM 1441 C C . ASN A 1 187 ? -4.244 8.484 -9.949 1.00 94.44 187 ASN A C 1
ATOM 1443 O O . ASN A 1 187 ? -3.420 8.800 -10.810 1.00 94.44 187 ASN A O 1
ATOM 1447 N N . LEU A 1 188 ? -4.187 7.331 -9.279 1.00 94.88 188 LEU A N 1
ATOM 1448 C CA . LEU A 1 188 ? -3.155 6.310 -9.472 1.00 94.88 188 LEU A CA 1
ATOM 1449 C C . LEU A 1 188 ? -3.604 5.152 -10.377 1.00 94.88 188 LEU A C 1
ATOM 1451 O O . 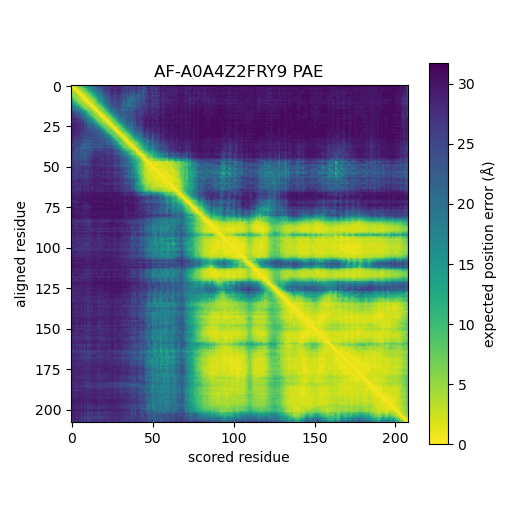LEU A 1 188 ? -2.897 4.155 -10.479 1.00 94.88 188 LEU A O 1
ATOM 1455 N N . SER A 1 189 ? -4.718 5.283 -11.109 1.00 93.94 189 SER A N 1
ATOM 1456 C CA . SER A 1 189 ? -5.245 4.217 -11.988 1.00 93.94 189 SER A CA 1
ATOM 1457 C C . SER A 1 189 ? -4.236 3.746 -13.042 1.00 93.94 189 SER A C 1
ATOM 1459 O O . SER A 1 189 ? -4.259 2.593 -13.465 1.00 93.94 189 SER A O 1
ATOM 1461 N N . ARG A 1 190 ? -3.298 4.618 -13.442 1.00 93.00 190 ARG A N 1
ATOM 1462 C CA . ARG A 1 190 ? -2.204 4.279 -14.372 1.00 93.00 190 ARG A CA 1
ATOM 1463 C C . ARG A 1 190 ? -1.242 3.226 -13.814 1.00 93.00 190 ARG A C 1
ATOM 1465 O O . ARG A 1 190 ? -0.578 2.560 -14.604 1.00 93.00 190 ARG A O 1
ATOM 1472 N N . LEU A 1 191 ? -1.192 3.086 -12.489 1.00 94.38 191 LEU A N 1
ATOM 1473 C CA . LEU A 1 191 ? -0.421 2.093 -11.746 1.00 94.38 191 LEU A CA 1
ATOM 1474 C C . LEU A 1 191 ? -1.267 0.860 -11.367 1.00 94.38 191 LEU A C 1
ATOM 1476 O O . LEU A 1 191 ? -0.801 0.005 -10.616 1.00 94.38 191 LEU A O 1
ATOM 1480 N N . GLY A 1 192 ? -2.473 0.718 -11.925 1.00 94.19 192 GLY A N 1
ATOM 1481 C CA . GLY A 1 192 ? -3.331 -0.453 -11.745 1.00 94.19 192 GLY A CA 1
ATOM 1482 C C . GLY A 1 192 ? -2.754 -1.739 -12.334 1.00 94.19 192 GLY A C 1
ATOM 1483 O O . GLY A 1 192 ? -1.979 -1.709 -13.294 1.00 94.19 192 GLY A O 1
ATOM 1484 N N . PHE A 1 193 ? -3.189 -2.882 -11.795 1.00 94.12 193 PHE A N 1
ATOM 1485 C CA . PHE A 1 193 ? -2.808 -4.218 -12.277 1.00 94.12 193 PHE A CA 1
ATOM 1486 C C . PHE A 1 193 ? -3.277 -4.490 -13.717 1.00 94.12 193 PHE A C 1
ATOM 1488 O O . PHE A 1 193 ? -2.662 -5.272 -14.437 1.00 94.12 193 PHE A O 1
ATOM 1495 N N . GLN A 1 194 ? -4.323 -3.793 -14.177 1.00 92.81 194 GLN A N 1
ATOM 1496 C CA . GLN A 1 194 ? -4.858 -3.925 -15.538 1.00 92.81 194 GLN A CA 1
ATOM 1497 C C . GLN A 1 194 ? -3.794 -3.745 -16.623 1.00 92.81 194 GLN A C 1
ATOM 1499 O O . GLN A 1 194 ? -3.818 -4.447 -17.628 1.00 92.81 194 GLN A O 1
ATOM 1504 N N . ARG A 1 195 ? -2.804 -2.874 -16.399 1.00 93.62 195 ARG A N 1
ATOM 1505 C CA . ARG A 1 195 ? -1.712 -2.678 -17.359 1.00 93.62 195 ARG A CA 1
ATOM 1506 C C . ARG A 1 195 ? -0.851 -3.931 -17.547 1.00 93.62 195 ARG A C 1
ATOM 1508 O O . ARG A 1 195 ? -0.345 -4.163 -18.636 1.00 93.62 195 ARG A O 1
ATOM 1515 N N . VAL A 1 196 ? -0.688 -4.736 -16.494 1.00 93.56 196 VAL A N 1
ATOM 1516 C CA . VAL A 1 196 ? 0.090 -5.981 -16.537 1.00 93.56 196 VAL A CA 1
ATOM 1517 C C . VAL A 1 196 ? -0.676 -7.021 -17.353 1.00 93.56 196 VAL A C 1
ATOM 1519 O O . VAL A 1 196 ? -0.094 -7.670 -18.219 1.00 93.56 196 VAL A O 1
ATOM 1522 N N . LEU A 1 197 ? -1.997 -7.110 -17.154 1.00 92.94 197 LEU A N 1
ATOM 1523 C CA . LEU A 1 197 ? -2.878 -7.976 -17.947 1.00 92.94 197 LEU A CA 1
ATOM 1524 C C . LEU A 1 197 ? -2.907 -7.572 -19.426 1.00 92.94 197 LEU A C 1
ATOM 1526 O O . LEU A 1 197 ? -2.789 -8.427 -20.300 1.00 92.94 197 LEU A O 1
ATOM 1530 N N . ALA A 1 198 ? -3.005 -6.271 -19.701 1.00 93.75 198 ALA A N 1
ATOM 1531 C CA . ALA A 1 198 ? -3.012 -5.712 -21.051 1.00 93.75 198 ALA A CA 1
ATOM 1532 C C . ALA A 1 198 ? -1.623 -5.678 -21.718 1.00 93.75 198 ALA A C 1
ATOM 1534 O O . ALA A 1 198 ? -1.519 -5.337 -22.892 1.00 93.75 198 ALA A O 1
ATOM 1535 N N . ARG A 1 199 ? -0.553 -6.037 -20.991 1.00 93.62 199 ARG A N 1
ATOM 1536 C CA . ARG A 1 199 ? 0.849 -5.937 -21.436 1.00 93.62 199 ARG A CA 1
ATOM 1537 C C . ARG A 1 199 ? 1.247 -4.524 -21.888 1.00 93.62 199 ARG A C 1
ATOM 1539 O O . ARG A 1 199 ? 1.986 -4.351 -22.853 1.00 93.62 199 ARG A O 1
ATOM 1546 N N . GLU A 1 200 ? 0.799 -3.516 -21.147 1.00 93.75 200 GLU A N 1
ATOM 1547 C CA . GLU A 1 200 ? 1.094 -2.100 -21.379 1.00 93.75 200 GLU A CA 1
ATOM 1548 C C . GLU A 1 200 ? 2.062 -1.547 -20.313 1.00 93.75 200 GLU A C 1
ATOM 1550 O O . GLU A 1 200 ? 1.618 -0.970 -19.311 1.00 93.75 200 GLU A O 1
ATOM 1555 N N . PRO A 1 201 ? 3.389 -1.692 -20.483 1.00 91.56 201 PRO A N 1
ATOM 1556 C CA . PRO A 1 201 ? 4.352 -1.192 -19.507 1.00 91.56 201 PRO A CA 1
ATOM 1557 C C . PRO A 1 201 ? 4.330 0.340 -19.431 1.00 91.56 201 PRO A C 1
ATOM 1559 O O . PRO A 1 201 ? 4.187 1.042 -20.438 1.00 91.56 201 PRO A O 1
ATOM 1562 N N . ARG A 1 202 ? 4.510 0.888 -18.226 1.00 88.75 202 ARG A N 1
ATOM 1563 C CA . ARG A 1 202 ? 4.674 2.334 -18.021 1.00 88.75 202 ARG A CA 1
ATOM 1564 C C . ARG A 1 202 ? 6.154 2.659 -17.889 1.00 88.75 202 ARG A C 1
ATOM 1566 O O . ARG A 1 202 ? 6.695 2.678 -16.801 1.00 88.75 202 ARG A O 1
ATOM 1573 N N . LEU A 1 203 ? 6.811 2.929 -19.011 1.00 82.25 203 LEU A N 1
ATOM 1574 C CA . LEU A 1 203 ? 8.228 3.291 -18.996 1.00 82.25 203 LEU A CA 1
ATOM 1575 C C . LEU A 1 203 ? 8.425 4.721 -18.482 1.00 82.25 203 LEU A C 1
ATOM 1577 O O . LEU A 1 203 ? 7.847 5.675 -19.018 1.00 82.25 203 LEU A O 1
ATOM 1581 N N . GLU A 1 204 ? 9.277 4.870 -17.474 1.00 76.56 204 GLU A N 1
ATOM 1582 C CA . GLU A 1 204 ? 9.762 6.172 -17.030 1.00 76.56 204 GLU A CA 1
ATOM 1583 C C . GLU A 1 204 ? 10.795 6.686 -18.038 1.00 76.56 204 GLU A C 1
ATOM 1585 O O . GLU A 1 204 ? 11.800 6.039 -18.316 1.00 76.56 204 GLU A O 1
ATOM 1590 N N . ARG A 1 205 ? 10.528 7.846 -18.648 1.00 70.50 205 ARG A N 1
ATOM 1591 C CA . ARG A 1 205 ? 11.395 8.404 -19.703 1.00 70.50 205 ARG A CA 1
ATOM 1592 C C . ARG A 1 205 ? 12.613 9.158 -19.163 1.00 70.50 205 ARG A C 1
ATOM 1594 O O . ARG A 1 205 ? 13.556 9.366 -19.913 1.00 70.50 205 ARG A O 1
ATOM 1601 N N . ASN A 1 206 ? 12.578 9.569 -17.895 1.00 71.50 206 ASN A N 1
ATOM 1602 C CA . ASN A 1 206 ? 13.573 10.448 -17.276 1.00 71.50 206 ASN A CA 1
ATOM 1603 C C . ASN A 1 206 ? 14.132 9.822 -15.990 1.00 71.50 206 ASN A C 1
ATOM 1605 O O . ASN A 1 206 ? 14.016 10.411 -14.917 1.00 71.50 206 ASN A O 1
ATOM 1609 N N . ILE A 1 207 ? 14.696 8.620 -16.100 1.00 62.09 207 ILE A N 1
ATOM 1610 C CA . ILE A 1 207 ? 15.472 8.016 -15.012 1.00 62.09 207 ILE A CA 1
ATOM 1611 C C . ILE A 1 207 ? 16.866 8.660 -15.066 1.00 62.09 207 ILE A C 1
ATOM 1613 O O . ILE A 1 207 ? 17.558 8.512 -16.075 1.00 62.09 207 ILE A O 1
ATOM 1617 N N . VAL A 1 208 ? 17.225 9.441 -14.042 1.00 53.03 208 VAL A N 1
ATOM 1618 C CA . VAL A 1 208 ? 18.545 10.091 -13.891 1.00 53.03 208 VAL A CA 1
ATOM 1619 C C . VAL A 1 208 ? 19.402 9.281 -12.935 1.00 53.03 208 VAL A C 1
ATOM 1621 O O . VAL A 1 208 ? 18.857 8.886 -11.881 1.00 53.03 208 VAL A O 1
#

Solvent-accessible surface area (backbone atoms only — not comparable to full-atom values): 13817 Å² total; per-residue (Å²): 141,85,86,86,81,83,84,82,84,82,86,80,82,84,75,87,77,84,84,88,84,84,89,84,90,80,82,89,79,94,73,84,79,83,78,80,81,82,81,87,75,77,74,91,51,83,53,58,62,50,47,50,51,49,51,52,51,53,48,52,50,52,56,56,75,74,48,89,70,100,64,95,69,82,78,79,82,54,94,74,74,67,73,98,74,66,75,40,82,39,83,48,51,49,65,38,36,48,27,25,53,49,34,42,53,65,71,47,82,51,94,86,53,84,44,72,44,72,44,58,83,87,74,95,49,99,87,62,88,85,78,89,77,48,65,30,86,84,45,60,48,46,34,34,40,62,45,94,87,43,86,99,37,73,44,83,46,19,43,60,82,46,34,67,81,44,10,67,62,50,8,42,27,50,28,29,33,71,76,70,72,42,55,76,91,48,82,51,71,90,31,25,55,64,35,67,77,70,70,53,69,64,77,77,90,79,82,128

InterPro domains:
  IPR006076 FAD dependent oxidoreductase [PF01266] (124-177)
  IPR036188 FAD/NAD(P)-binding domain superfamily [G3DSA:3.50.50.60] (81-124)
  IPR036188 FAD/NAD(P)-binding domain superfamily [G3DSA:3.50.50.60] (138-180)
  IPR036188 FAD/NAD(P)-binding domain superfamily [SSF51905] (79-171)

Radius of gyration: 28.18 Å; Cα contacts (8 Å, |Δi|>4): 185; chains: 1; bounding box: 63×82×68 Å

Mean predicted aligned error: 17.42 Å

Organism: NCBI:txid230148

pLDDT: mean 70.83, std 22.83, range [29.33, 95.94]

Foldseek 3Di:
DDDDDDDDDDDDDDDDDDDDDDDDDDDDDDDPPPPDPPDPDDDPDPVVVVVVVVVVVVVVVVVVVVDPDPDPDPDPPPVCPDDPDFQEEAEDPDLQSVLLVVLLVVVVPDDPDGGYHYDYDDPPDPPDDDDDAFADPLARDFAFAADPPDPPHTGGTHHRPCCNVCRNVRSNQNSCCNPVVHRDPDHPCVNHPVCVVVSNHDHDPDDD

Secondary structure (DSSP, 8-state):
----PPP--------------------------------------THHHHHHHHHHHHHHHHHHHTSSSS--------TT-S-S--SEEEE-TTHHHHHHHHHHHHH--STT---EEEE------SS-------B-TTTSS-EEEE-SSSTT-EEEE-BTTTHHHHHHHHHHHHHHHHHHSS--SS--GGGSTHHHHTT-----S---

Sequence (208 aa):
MSSWRRLHATVRAGRGLFAPRRPERGAERGAAAWSRSLSTGSPLRNDFFKDLETQLAAMRKKASDALPGGSWTPLQEKPDLAPERADIVIVGGGVVGWSVAYWLKQKERVRGGVKVIVVEKDLTVTSAWAGYYDYNTFDQNGIIGMHPLVNNMYFATGFSGHGLQHSPAVGRSVAELILDGNFTTLNLSRLGFQRVLAREPRLERNIV

Nearest PDB structures (foldseek):
  7cyx-assembly1_A  TM=7.276E-01  e=6.586E-02  Bacillus cereus ATCC 14579
  4v77-assembly1_BJ  TM=1.932E-01  e=3.903E-01  Escherichia coli K-12
  5l9p-assembly2_B  TM=3.194E-01  e=1.898E+00  Agrobacterium tumefaciens str. B6
  6hix-assembly1_AN  TM=1.896E-01  e=3.654E-01  Trypanosoma brucei brucei